Protein AF-A0A9P1F1R9-F1 (afdb_monomer)

Nearest PDB structures (foldseek):
  6cvq-assembly2_B  TM=7.263E-01  e=3.072E-06  Homo sapiens
  4ndi-assembly2_B  TM=7.677E-01  e=7.253E-06  Homo sapiens
  6cvo-assembly1_B  TM=8.044E-01  e=1.821E-05  Homo sapiens
  6cvp-assembly1_A  TM=7.872E-01  e=1.610E-05  Homo sapiens
  6ypr-assembly1_AAA-2  TM=7.773E-01  e=2.051E-03  Homo sapiens

Secondary structure (DSSP, 8-state):
-PPPPGGGS-S-B-SSEEEEE-PPP----PPP-SS---------SS-SEEEEEEESS---SGGG--GGGHHHHHHHHHHHHHHHHHHHHHHTPPPPPGGG-EEEEE--SS-S-SS-EEEEEE-GGGS-HHIIIIISSBTTTEEEHHHHHHHHHHHTTPPPTTTT-GGGG---PPPPGGG--

Mean predicted aligned error: 11.98 Å

pLDDT: mean 76.42, std 20.72, range [27.22, 96.5]

Radius of gyration: 19.17 Å; Cα contacts (8 Å, |Δi|>4): 218; chains: 1; bounding box: 50×44×50 Å

Solvent-accessible surface area (backbone atoms only — not comparable to full-atom values): 11148 Å² total; per-residue (Å²): 137,76,85,78,70,80,82,72,67,62,86,44,80,56,98,55,38,41,32,39,63,70,77,78,82,81,86,68,86,79,79,90,69,94,68,95,67,79,80,69,82,69,85,33,69,56,29,87,37,40,35,35,35,29,52,64,64,91,38,51,43,74,87,76,64,49,58,87,43,44,68,55,55,54,48,45,51,51,53,45,52,53,52,50,50,53,51,30,54,76,71,73,45,75,79,89,54,70,92,35,48,46,52,26,35,73,48,65,99,72,71,91,58,76,49,38,50,35,40,37,34,35,47,50,85,53,25,31,72,62,37,46,68,55,55,67,27,77,56,80,41,11,37,34,53,64,64,49,49,52,51,30,33,52,75,67,69,48,78,63,92,57,69,90,44,85,69,71,78,64,70,80,70,72,79,56,83,85,75,75,127

Structure (mmCIF, N/CA/C/O backbone):
data_AF-A0A9P1F1R9-F1
#
_entry.id   AF-A0A9P1F1R9-F1
#
loop_
_atom_site.group_PDB
_atom_site.id
_atom_site.type_symbol
_atom_site.label_atom_id
_atom_site.label_alt_id
_atom_site.label_comp_id
_atom_site.label_asym_id
_atom_site.label_entity_id
_atom_site.label_seq_id
_atom_site.pdbx_PDB_ins_code
_atom_site.Cartn_x
_atom_site.Cartn_y
_atom_site.Cartn_z
_atom_site.occupancy
_atom_site.B_iso_or_equiv
_atom_site.auth_seq_id
_atom_site.auth_comp_id
_atom_site.auth_asym_id
_atom_site.auth_atom_id
_atom_site.pdbx_PDB_model_num
ATOM 1 N N . MET A 1 1 ? 1.396 19.633 29.734 1.00 34.62 1 MET A N 1
ATOM 2 C CA . MET A 1 1 ? 2.214 18.979 28.695 1.00 34.62 1 MET A CA 1
ATOM 3 C C . MET A 1 1 ? 2.516 17.595 29.233 1.00 34.62 1 MET A C 1
ATOM 5 O O . MET A 1 1 ? 3.496 17.410 29.936 1.00 34.62 1 MET A O 1
ATOM 9 N N . GLU A 1 2 ? 1.557 16.691 29.058 1.00 27.22 2 GLU A N 1
ATOM 10 C CA . GLU A 1 2 ? 1.695 15.283 29.441 1.00 27.22 2 GLU A CA 1
ATOM 11 C C . GLU A 1 2 ? 2.485 14.578 28.328 1.00 27.22 2 GLU A C 1
ATOM 13 O O . GLU A 1 2 ? 2.244 14.882 27.152 1.00 27.22 2 GLU A O 1
ATOM 18 N N . PRO A 1 3 ? 3.435 13.687 28.646 1.00 30.84 3 PRO A N 1
ATOM 19 C CA . PRO A 1 3 ? 4.100 12.887 27.632 1.00 30.84 3 PRO A CA 1
ATOM 20 C C . PRO A 1 3 ? 3.073 11.962 26.968 1.00 30.84 3 PRO A C 1
ATOM 22 O O . PRO A 1 3 ? 2.337 11.228 27.623 1.00 30.84 3 PRO A O 1
ATOM 25 N N . ILE A 1 4 ? 3.005 12.044 25.644 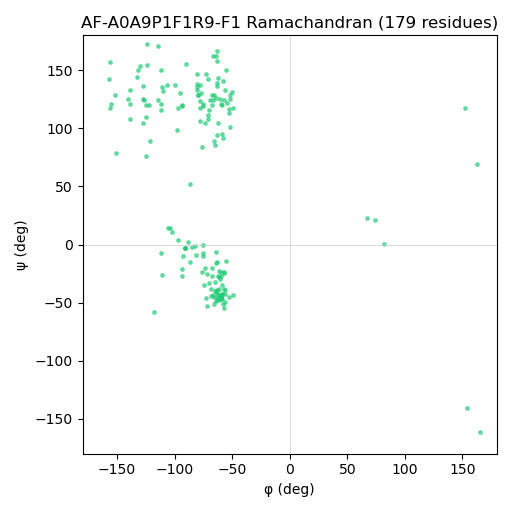1.00 34.59 4 ILE A N 1
ATOM 26 C CA . ILE A 1 4 ? 2.174 11.199 24.784 1.00 34.59 4 ILE A CA 1
ATOM 27 C C . ILE A 1 4 ? 2.716 9.768 24.880 1.00 34.59 4 ILE A C 1
ATOM 29 O O . ILE A 1 4 ? 3.906 9.561 24.650 1.00 34.59 4 ILE A O 1
ATOM 33 N N . GLY A 1 5 ? 1.862 8.810 25.248 1.00 29.73 5 GLY A N 1
ATOM 34 C CA . GLY A 1 5 ? 2.241 7.405 25.412 1.00 29.73 5 GLY A CA 1
ATOM 35 C C . GLY A 1 5 ? 2.838 6.805 24.136 1.00 29.73 5 GLY A C 1
ATOM 36 O O . GLY A 1 5 ? 2.370 7.077 23.030 1.00 29.73 5 GLY A O 1
ATOM 37 N N . GLU A 1 6 ? 3.869 5.980 24.305 1.00 40.22 6 GLU A N 1
ATOM 38 C CA . GLU A 1 6 ? 4.660 5.338 23.242 1.00 40.22 6 GLU A CA 1
ATOM 39 C C . GLU A 1 6 ? 3.850 4.347 22.372 1.00 40.22 6 GLU A C 1
ATOM 41 O O . GLU A 1 6 ? 4.327 3.896 21.331 1.00 40.22 6 GLU A O 1
ATOM 46 N N . ASP A 1 7 ? 2.596 4.068 22.736 1.00 47.94 7 ASP A N 1
ATOM 47 C CA . ASP A 1 7 ? 1.742 3.043 22.123 1.00 47.94 7 ASP A CA 1
ATOM 48 C C . ASP A 1 7 ? 1.162 3.417 20.742 1.00 47.94 7 ASP A C 1
ATOM 50 O O . ASP A 1 7 ? 0.583 2.571 20.060 1.00 47.94 7 ASP A O 1
ATOM 54 N N . ASP A 1 8 ? 1.296 4.672 20.303 1.00 44.56 8 ASP A N 1
ATOM 55 C CA . ASP A 1 8 ? 0.671 5.164 19.064 1.00 44.56 8 ASP A CA 1
ATOM 56 C C . ASP A 1 8 ? 1.572 5.064 17.814 1.00 44.56 8 ASP A C 1
ATOM 58 O O . ASP A 1 8 ? 1.089 5.297 16.702 1.00 44.56 8 ASP A O 1
ATOM 62 N N . PHE A 1 9 ? 2.868 4.750 17.959 1.00 46.16 9 PHE A N 1
ATOM 63 C CA . PHE A 1 9 ? 3.846 4.968 16.878 1.00 46.16 9 PHE A CA 1
ATOM 64 C C . PHE A 1 9 ? 4.435 3.715 16.216 1.00 46.16 9 PHE A C 1
ATOM 66 O O . PHE A 1 9 ? 5.124 3.845 15.205 1.00 46.16 9 PHE A O 1
ATOM 73 N N . ASN A 1 10 ? 4.171 2.510 16.729 1.00 51.78 10 ASN A N 1
ATOM 74 C CA . ASN A 1 10 ? 4.797 1.301 16.188 1.00 51.78 10 ASN A CA 1
ATOM 75 C C . ASN A 1 10 ? 3.909 0.062 16.380 1.00 51.78 10 ASN A C 1
ATOM 77 O O . ASN A 1 10 ? 4.098 -0.724 17.302 1.00 51.78 10 ASN A O 1
ATOM 81 N N . ALA A 1 11 ? 2.892 -0.099 15.528 1.00 52.69 11 ALA A N 1
ATOM 82 C CA . ALA A 1 11 ? 1.970 -1.234 15.630 1.00 52.69 11 ALA A CA 1
ATOM 83 C C . ALA A 1 11 ? 2.585 -2.551 15.115 1.00 52.69 11 ALA A C 1
ATOM 85 O O . ALA A 1 11 ? 2.160 -3.632 15.509 1.00 52.69 11 ALA A O 1
ATOM 86 N N . TYR A 1 12 ? 3.594 -2.461 14.244 1.00 56.72 12 TYR A N 1
ATOM 87 C CA . TYR A 1 12 ? 4.376 -3.604 13.787 1.00 56.72 12 TYR A CA 1
ATOM 88 C C . TYR A 1 12 ? 5.759 -3.133 13.333 1.00 56.72 12 TYR A C 1
ATOM 90 O O . TYR A 1 12 ? 5.873 -2.312 12.417 1.00 56.72 12 TYR A O 1
ATOM 98 N N . ASP A 1 13 ? 6.794 -3.674 13.973 1.00 64.81 13 ASP A N 1
ATOM 99 C CA . ASP A 1 13 ? 8.194 -3.370 13.695 1.00 64.81 13 ASP A CA 1
ATOM 100 C C . ASP A 1 13 ? 8.956 -4.673 13.453 1.00 64.81 13 ASP A C 1
ATOM 102 O O . ASP A 1 13 ? 9.226 -5.441 14.377 1.00 64.81 13 ASP A O 1
ATOM 106 N N . SER A 1 14 ? 9.270 -4.956 12.192 1.00 72.69 14 SER A N 1
ATOM 107 C CA . SER A 1 14 ? 10.098 -6.105 11.817 1.00 72.69 14 SER A CA 1
ATOM 108 C C . SER A 1 14 ? 11.412 -5.628 11.214 1.00 72.69 14 SER A C 1
ATOM 110 O O . SER A 1 14 ? 11.588 -4.451 10.906 1.00 72.69 14 SER A O 1
ATOM 112 N N . PHE A 1 15 ? 12.363 -6.534 10.979 1.00 70.94 15 PHE A N 1
ATOM 113 C CA . PHE A 1 15 ? 13.616 -6.170 10.306 1.00 70.94 15 PHE A CA 1
ATOM 114 C C . PHE A 1 15 ? 13.389 -5.541 8.916 1.00 70.94 15 PHE A C 1
ATOM 116 O O . PHE A 1 15 ? 14.231 -4.782 8.441 1.00 70.94 15 PHE A O 1
ATOM 123 N N . ARG A 1 16 ? 12.247 -5.821 8.272 1.00 76.88 16 ARG A N 1
ATOM 124 C CA . ARG A 1 16 ? 11.974 -5.422 6.886 1.00 76.88 16 ARG A CA 1
ATOM 125 C C . ARG A 1 16 ? 10.907 -4.347 6.734 1.00 76.88 16 ARG A C 1
ATOM 127 O O . ARG A 1 16 ? 10.971 -3.615 5.752 1.00 76.88 16 ARG A O 1
ATOM 134 N N . LEU A 1 17 ? 9.967 -4.229 7.669 1.00 84.00 17 LEU A N 1
ATOM 135 C CA . LEU A 1 17 ? 8.806 -3.343 7.553 1.00 84.00 17 LEU A CA 1
ATOM 136 C C . LEU A 1 17 ? 8.596 -2.497 8.807 1.00 84.00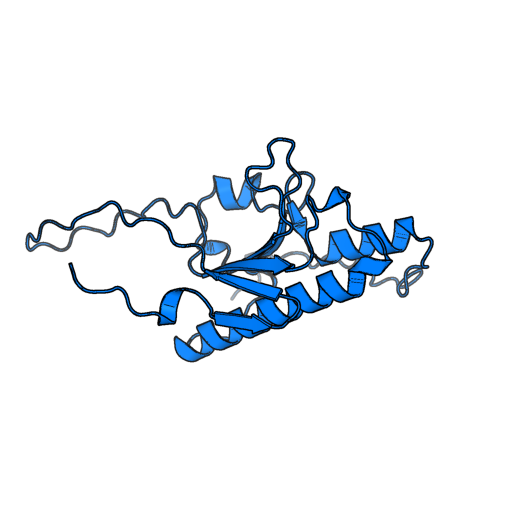 17 LEU A C 1
ATOM 138 O O . LEU A 1 17 ? 8.889 -2.937 9.918 1.00 84.00 17 LEU A O 1
ATOM 142 N N . GLN A 1 18 ? 8.027 -1.313 8.606 1.00 82.56 18 GLN A N 1
ATOM 143 C CA . GLN A 1 18 ? 7.497 -0.450 9.658 1.00 82.56 18 GLN A CA 1
ATOM 144 C C . GLN A 1 18 ? 6.058 -0.078 9.307 1.00 82.56 18 GLN A C 1
ATOM 146 O O . GLN A 1 18 ? 5.783 0.261 8.157 1.00 82.56 18 GLN A O 1
ATOM 151 N N . VAL A 1 19 ? 5.141 -0.106 10.275 1.00 81.12 19 VAL A N 1
ATOM 152 C CA . VAL A 1 19 ? 3.756 0.330 10.049 1.00 81.12 19 VAL A CA 1
ATOM 153 C C . VAL A 1 19 ? 3.434 1.570 10.866 1.00 81.12 19 VAL A C 1
ATOM 155 O O . VAL A 1 19 ? 3.552 1.571 12.089 1.00 81.12 19 VAL A O 1
ATOM 158 N N . LEU A 1 20 ? 2.987 2.618 10.176 1.00 82.88 20 LEU A N 1
ATOM 159 C CA . LEU A 1 20 ? 2.564 3.878 10.773 1.00 82.88 20 LEU A CA 1
ATOM 160 C C . LEU A 1 20 ? 1.055 4.043 10.619 1.00 82.88 20 LEU A C 1
ATOM 162 O O . LEU A 1 20 ? 0.490 3.831 9.544 1.00 82.88 20 LEU A O 1
ATOM 166 N N . ARG A 1 21 ? 0.391 4.478 11.689 1.00 78.75 21 ARG A N 1
ATOM 167 C CA . ARG A 1 21 ? -0.979 4.981 11.593 1.00 78.75 21 ARG A CA 1
ATOM 168 C C . ARG A 1 21 ? -0.932 6.418 11.089 1.00 78.75 21 ARG A C 1
ATOM 170 O O . ARG A 1 21 ? -0.234 7.246 11.670 1.00 78.75 21 ARG A O 1
ATOM 177 N N . TYR A 1 22 ? -1.696 6.734 10.046 1.00 66.94 22 TYR A N 1
ATOM 178 C CA . TYR A 1 22 ? -1.817 8.117 9.599 1.00 66.94 22 TYR A CA 1
ATOM 179 C C . TYR A 1 22 ? -2.635 8.906 10.636 1.00 66.94 22 TYR A C 1
ATOM 181 O O . TYR A 1 22 ? -3.820 8.639 10.846 1.00 66.94 22 TYR A O 1
ATOM 189 N N . ARG A 1 23 ? -1.987 9.831 11.355 1.00 58.03 23 ARG A N 1
ATOM 190 C CA . ARG A 1 23 ? -2.634 10.711 12.338 1.00 58.03 23 ARG A CA 1
ATOM 191 C C . ARG A 1 23 ? -3.016 12.012 11.643 1.00 58.03 23 ARG A C 1
ATOM 193 O O . ARG A 1 23 ? -2.135 12.719 11.168 1.00 58.03 23 ARG A O 1
ATOM 200 N N . GLN A 1 24 ? -4.303 12.352 11.627 1.00 45.53 24 GLN A N 1
ATOM 201 C CA . GLN A 1 24 ? -4.696 13.738 11.386 1.00 45.53 24 GLN A CA 1
ATOM 202 C C . GLN A 1 24 ? -4.543 14.537 12.681 1.00 45.53 24 GLN A C 1
ATOM 204 O O . GLN A 1 24 ? -4.997 14.104 13.745 1.00 45.53 24 GLN A O 1
ATOM 209 N N . GLU A 1 25 ? -3.922 15.707 12.577 1.00 38.53 25 GLU A N 1
ATOM 210 C CA . GLU A 1 25 ? -4.005 16.738 13.604 1.00 38.53 25 GLU A CA 1
ATOM 211 C C . GLU A 1 25 ? -5.479 17.111 13.796 1.00 38.53 25 GLU A C 1
ATOM 213 O O . GLU A 1 25 ? -6.184 17.501 12.866 1.00 38.53 25 GLU A O 1
ATOM 218 N N . GLN A 1 26 ? -5.969 16.919 15.017 1.00 36.16 26 GLN A N 1
ATOM 219 C CA . GLN A 1 26 ? -7.303 17.339 15.422 1.00 36.16 26 GLN A CA 1
ATOM 220 C C . GLN A 1 26 ? -7.277 18.855 15.641 1.00 36.16 26 GLN A C 1
ATOM 222 O O . GLN A 1 26 ? -7.123 19.310 16.772 1.00 36.16 26 GLN A O 1
ATOM 227 N N . GLU A 1 27 ? -7.426 19.660 14.592 1.00 37.19 27 GLU A N 1
ATOM 228 C CA . GLU A 1 27 ? -7.801 21.059 14.800 1.00 37.19 27 GLU A CA 1
ATOM 229 C C . GLU A 1 27 ? -9.300 21.137 15.098 1.00 37.19 27 GLU A C 1
ATOM 231 O O . GLU A 1 27 ? -10.165 20.935 14.245 1.00 37.19 27 GLU A O 1
ATOM 236 N N . GLY A 1 28 ? -9.601 21.389 16.369 1.00 34.78 28 GLY A N 1
ATOM 237 C CA . GLY A 1 28 ? -10.953 21.615 16.856 1.00 34.78 28 GLY A CA 1
ATOM 238 C C . GLY A 1 28 ? -11.027 21.464 18.364 1.00 34.78 28 GLY A C 1
ATOM 239 O O . GLY A 1 28 ? -11.625 20.506 18.852 1.00 34.78 28 GLY A O 1
ATOM 240 N N . ALA A 1 29 ? -10.415 22.398 19.098 1.00 34.59 29 ALA A N 1
ATOM 241 C CA . ALA A 1 29 ? -10.709 22.591 20.512 1.00 34.59 29 ALA A CA 1
ATOM 242 C C . ALA A 1 29 ? -12.230 22.758 20.668 1.00 34.59 29 ALA A C 1
ATOM 244 O O . ALA A 1 29 ? -12.819 23.709 20.153 1.00 34.59 29 ALA A O 1
ATOM 245 N N . ALA A 1 30 ? -12.869 21.789 21.319 1.00 40.25 30 ALA A N 1
ATOM 246 C CA . ALA A 1 30 ? -14.275 21.869 21.662 1.00 40.25 30 ALA A CA 1
ATOM 247 C C . ALA A 1 30 ? -14.438 22.935 22.751 1.00 40.25 30 ALA A C 1
ATOM 249 O O . ALA A 1 30 ? -13.909 22.788 23.849 1.00 40.25 30 ALA A O 1
ATOM 250 N N . PHE A 1 31 ? -15.158 24.012 22.442 1.00 38.72 31 PHE A N 1
ATOM 251 C CA . PHE A 1 31 ? -15.804 24.806 23.479 1.00 38.72 31 PHE A CA 1
ATOM 252 C C . PHE A 1 31 ? -17.034 24.025 23.946 1.00 38.72 31 PHE A C 1
ATOM 254 O O . PHE A 1 31 ? -17.904 23.692 23.140 1.00 38.72 31 PHE A O 1
ATOM 261 N N . GLU A 1 32 ? -17.070 23.695 25.235 1.00 37.81 32 GLU A N 1
ATOM 262 C CA . GLU A 1 32 ? -18.216 23.066 25.885 1.00 37.81 32 GLU A CA 1
ATOM 263 C C . GLU A 1 32 ? -19.378 24.065 25.968 1.00 37.81 32 GLU A C 1
ATOM 265 O O . GLU A 1 32 ? -19.244 25.167 26.500 1.00 37.81 32 GLU A O 1
ATOM 270 N N . GLY A 1 33 ? -20.527 23.670 25.427 1.00 36.84 33 GLY A N 1
ATOM 271 C CA . GLY A 1 33 ? -21.797 24.367 25.567 1.00 36.84 33 GLY A CA 1
ATOM 272 C C . GLY A 1 33 ? -22.921 23.364 25.351 1.00 36.84 33 GLY A C 1
ATOM 273 O O . GLY A 1 33 ? -22.997 22.741 24.294 1.00 36.84 33 GLY A O 1
ATOM 274 N N . GLU A 1 34 ? -23.735 23.159 26.384 1.00 45.62 34 GLU A N 1
ATOM 275 C CA . GLU A 1 34 ? -24.812 22.173 26.415 1.00 45.62 34 GLU A CA 1
ATOM 276 C C . GLU A 1 34 ? -25.859 22.440 25.326 1.00 45.62 34 GLU A C 1
ATOM 278 O O . GLU A 1 34 ? -26.437 23.522 25.223 1.00 45.62 34 GLU A O 1
ATOM 283 N N . GLY A 1 35 ? -26.099 21.420 24.511 1.00 41.00 35 GLY A N 1
ATOM 284 C CA . GLY A 1 35 ? -27.070 21.416 23.428 1.00 41.00 35 GLY A CA 1
ATOM 285 C C . GLY A 1 35 ? -26.602 20.435 22.366 1.00 41.00 35 GLY A C 1
ATOM 286 O O . GLY A 1 35 ? -25.516 20.594 21.818 1.00 41.00 35 GLY A O 1
ATOM 287 N N . GLU A 1 36 ? -27.377 19.385 22.099 1.00 45.81 36 GLU A N 1
ATOM 288 C CA . GLU A 1 36 ? -27.086 18.432 21.025 1.00 45.81 36 GLU A CA 1
ATOM 289 C C . GLU A 1 36 ? -27.024 19.162 19.676 1.00 45.81 36 GLU A C 1
ATOM 291 O O . GLU A 1 36 ? -28.029 19.395 19.007 1.00 45.81 36 GLU A O 1
ATOM 296 N N . VAL A 1 37 ? -25.814 19.538 19.266 1.00 40.03 37 VAL A N 1
ATOM 297 C CA . VAL A 1 37 ? -25.548 20.036 17.921 1.00 40.03 37 VAL A CA 1
ATOM 298 C C . VAL A 1 37 ? -25.459 18.816 17.000 1.00 40.03 37 VAL A C 1
ATOM 300 O O . VAL A 1 37 ? -24.686 17.894 17.290 1.00 40.03 37 VAL A O 1
ATOM 303 N N . PRO A 1 38 ? -26.194 18.779 15.872 1.00 38.97 38 PRO A N 1
ATOM 304 C CA . PRO A 1 38 ? -26.041 17.726 14.878 1.00 38.97 38 PRO A CA 1
ATOM 305 C C . PRO A 1 38 ? -24.563 17.626 14.514 1.00 38.97 38 PRO A C 1
ATOM 307 O O . PRO A 1 38 ? -23.961 18.638 14.142 1.00 38.97 38 PRO A O 1
ATOM 310 N N . ARG A 1 39 ? -23.965 16.431 14.641 1.00 41.94 39 ARG A N 1
ATOM 311 C CA . ARG A 1 39 ? -22.586 16.171 14.208 1.00 41.94 39 ARG A CA 1
ATOM 312 C C . ARG A 1 39 ? -22.504 16.492 12.718 1.00 41.94 39 ARG A C 1
ATOM 314 O O . ARG A 1 39 ? -22.799 15.647 11.876 1.00 41.94 39 ARG A O 1
ATOM 321 N N . HIS A 1 40 ? -22.151 17.732 12.391 1.00 43.06 40 HIS A N 1
ATOM 322 C CA . HIS A 1 40 ? -21.873 18.149 11.030 1.00 43.06 40 HIS A CA 1
ATOM 323 C C . HIS A 1 40 ? -20.805 17.186 10.531 1.00 43.06 40 HIS A C 1
ATOM 325 O O . HIS A 1 40 ? -19.778 17.022 11.195 1.00 43.06 40 HIS A O 1
ATOM 331 N N . LYS A 1 41 ? -21.100 16.466 9.440 1.00 41.16 41 LYS A N 1
ATOM 332 C CA . LYS A 1 41 ? -20.186 15.495 8.837 1.00 41.16 41 LYS A CA 1
ATOM 333 C C . LYS A 1 41 ? -18.853 16.202 8.622 1.00 41.16 41 LYS A C 1
ATOM 335 O O . LYS A 1 41 ? -18.724 17.009 7.702 1.00 41.16 41 LYS A O 1
ATOM 340 N N . ARG A 1 42 ? -17.891 15.944 9.512 1.00 42.47 42 ARG A N 1
ATOM 341 C CA . ARG A 1 42 ? -16.523 16.424 9.350 1.00 42.47 42 ARG A CA 1
ATOM 342 C C . ARG A 1 42 ? -16.065 15.888 8.002 1.00 42.47 42 ARG A C 1
ATOM 344 O O . ARG A 1 42 ? -16.328 14.727 7.688 1.00 42.47 42 ARG A O 1
ATOM 351 N N . HIS A 1 43 ? -15.456 16.742 7.189 1.00 42.69 43 HIS A N 1
ATOM 352 C CA . HIS A 1 43 ? -14.817 16.316 5.952 1.00 42.69 43 HIS A CA 1
ATOM 353 C C . HIS A 1 43 ? -13.639 15.412 6.342 1.00 42.69 43 HIS A C 1
ATOM 355 O O . HIS A 1 43 ? -12.526 15.884 6.543 1.00 42.69 43 HIS A O 1
ATOM 361 N N . GLN A 1 44 ? -13.902 14.120 6.544 1.00 51.59 44 GLN A N 1
ATOM 362 C CA . GLN A 1 44 ? -12.859 13.128 6.756 1.00 51.59 44 GLN A CA 1
ATOM 363 C C . GLN A 1 44 ? -12.203 12.914 5.394 1.00 51.59 44 GLN A C 1
ATOM 365 O O . GLN A 1 44 ? -12.800 12.370 4.461 1.00 51.59 44 GLN A O 1
ATOM 370 N N . THR A 1 45 ? -11.008 13.478 5.231 1.00 53.31 45 THR A N 1
ATOM 371 C CA . THR A 1 45 ? -10.232 13.331 3.994 1.00 53.31 45 THR A CA 1
ATOM 372 C C . THR A 1 45 ? -9.774 11.886 3.811 1.00 53.31 45 THR A C 1
ATOM 374 O O . THR A 1 45 ? -9.634 11.428 2.679 1.00 53.31 45 THR A O 1
ATOM 377 N N . GLU A 1 46 ? -9.618 11.172 4.926 1.00 67.94 46 GLU A N 1
ATOM 378 C CA . GLU A 1 46 ? -9.156 9.792 5.026 1.00 67.94 46 GLU A CA 1
ATOM 379 C C . GLU A 1 46 ? -10.190 8.934 5.767 1.00 67.94 46 GLU A C 1
ATOM 381 O O . GLU A 1 46 ? -10.996 9.448 6.545 1.00 67.94 46 GLU A O 1
ATOM 386 N N . SER A 1 47 ? -10.179 7.630 5.498 1.00 82.62 47 SER A N 1
ATOM 387 C CA . SER A 1 47 ? -11.059 6.653 6.1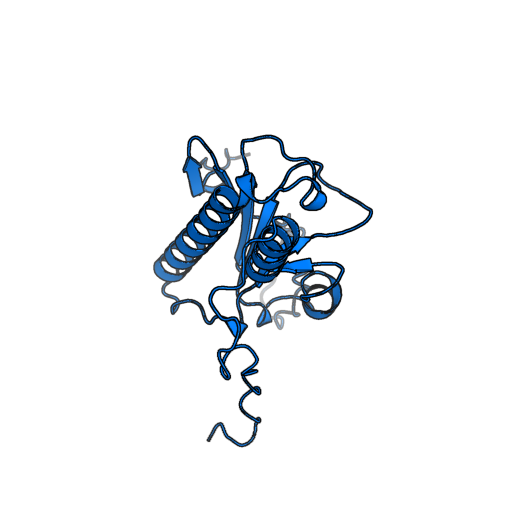51 1.00 82.62 47 SER A CA 1
ATOM 388 C C . SER A 1 47 ? -10.737 6.492 7.643 1.00 82.62 47 SER A C 1
ATOM 390 O O . SER A 1 47 ? -9.631 6.806 8.087 1.00 82.62 47 SER A O 1
ATOM 392 N N . LYS A 1 48 ? -11.676 5.928 8.414 1.00 86.62 48 LYS A N 1
ATOM 393 C CA . LYS A 1 48 ? -11.515 5.600 9.838 1.00 86.62 48 LYS A CA 1
ATOM 394 C C . LYS A 1 48 ? -10.228 4.822 10.138 1.00 86.62 48 LYS A C 1
ATOM 396 O O . LYS A 1 48 ? -9.536 5.133 11.113 1.00 86.62 48 LYS A O 1
ATOM 401 N N . HIS A 1 49 ? -9.902 3.827 9.315 1.00 90.75 49 HIS A N 1
ATOM 402 C CA . HIS A 1 49 ? -8.635 3.110 9.383 1.00 90.75 49 HIS A CA 1
ATOM 403 C C . HIS A 1 49 ? -7.807 3.445 8.149 1.00 90.75 49 HIS A C 1
ATOM 405 O O . HIS A 1 49 ? -8.180 3.112 7.026 1.00 90.75 49 HIS A O 1
ATOM 411 N N . HIS A 1 50 ? -6.669 4.097 8.374 1.00 91.50 50 HIS A N 1
ATOM 412 C CA . HIS A 1 50 ? -5.683 4.396 7.346 1.00 91.50 50 HIS A CA 1
ATOM 413 C C . HIS A 1 50 ? -4.282 4.158 7.905 1.00 91.50 50 HIS A C 1
ATOM 415 O O . HIS A 1 50 ? -3.783 4.902 8.755 1.00 91.50 50 HIS A O 1
ATOM 421 N N . PHE A 1 51 ? -3.661 3.084 7.433 1.00 91.06 51 PHE A N 1
ATOM 422 C CA . PHE A 1 51 ? -2.297 2.709 7.779 1.00 91.06 51 PHE A CA 1
ATOM 423 C C . PHE A 1 51 ? -1.380 2.855 6.574 1.00 91.06 51 PHE A C 1
ATOM 425 O O . PHE A 1 51 ? -1.800 2.678 5.427 1.00 91.06 51 PHE A O 1
ATOM 432 N N . LEU A 1 52 ? -0.118 3.151 6.860 1.00 92.00 52 LEU A N 1
ATOM 433 C CA . LEU A 1 52 ? 0.976 3.109 5.908 1.00 92.00 52 LEU A CA 1
ATOM 434 C C . LEU A 1 52 ? 1.907 1.972 6.313 1.00 92.00 52 LEU A C 1
ATOM 436 O O . LEU A 1 52 ? 2.445 1.989 7.418 1.00 92.00 52 LEU A O 1
ATOM 440 N N . VAL A 1 53 ? 2.108 1.000 5.428 1.00 93.25 53 VAL A N 1
ATOM 441 C CA . VAL A 1 53 ? 3.142 -0.031 5.582 1.00 93.25 53 VAL A CA 1
ATOM 442 C C . VAL A 1 53 ? 4.353 0.417 4.776 1.00 93.25 53 VAL A C 1
ATOM 444 O O . VAL A 1 53 ? 4.252 0.591 3.566 1.00 93.25 53 VAL A O 1
ATOM 447 N N . LEU A 1 54 ? 5.482 0.649 5.433 1.00 91.31 54 LEU A N 1
ATOM 448 C CA . LEU A 1 54 ? 6.708 1.181 4.847 1.00 91.31 54 LEU A CA 1
ATOM 449 C C . LEU A 1 54 ? 7.753 0.071 4.730 1.00 91.31 54 LEU A C 1
ATOM 451 O O . LEU A 1 54 ? 7.954 -0.698 5.673 1.00 91.31 54 LEU A O 1
ATOM 455 N N . SER A 1 55 ? 8.461 0.015 3.602 1.00 90.44 55 SER A N 1
ATOM 456 C CA . SER A 1 55 ? 9.628 -0.860 3.461 1.00 90.44 55 SER A CA 1
ATOM 457 C C . SER A 1 55 ? 10.830 -0.252 4.174 1.00 90.44 55 SER A C 1
ATOM 459 O O . SER A 1 55 ? 11.158 0.889 3.916 1.00 90.44 55 SER A O 1
ATOM 461 N N . LYS A 1 56 ? 11.563 -0.978 5.015 1.00 87.38 56 LYS A N 1
ATOM 462 C CA . LYS A 1 56 ? 12.815 -0.447 5.595 1.00 87.38 56 LYS A CA 1
ATOM 463 C C . LYS A 1 56 ? 13.956 -0.364 4.583 1.00 87.38 56 LYS A C 1
ATOM 465 O O . LYS A 1 56 ? 14.872 0.438 4.742 1.00 87.38 56 LYS A O 1
ATOM 470 N N . GLN A 1 57 ? 13.907 -1.194 3.541 1.00 86.06 57 GLN A N 1
ATOM 471 C CA . GLN A 1 57 ? 14.760 -1.015 2.373 1.00 86.06 57 GLN A CA 1
ATOM 472 C C . GLN A 1 57 ? 14.334 0.262 1.650 1.00 86.06 57 GLN A C 1
ATOM 474 O O . GLN A 1 57 ? 13.155 0.438 1.337 1.00 86.06 57 GLN A O 1
ATOM 479 N N . HIS A 1 58 ? 15.299 1.137 1.362 1.00 87.44 58 HIS A N 1
ATOM 480 C CA . HIS A 1 58 ? 15.007 2.366 0.640 1.00 87.44 58 HIS A CA 1
ATOM 481 C C . HIS A 1 58 ? 14.669 2.053 -0.819 1.00 87.44 58 HIS A C 1
ATOM 483 O O . HIS A 1 58 ? 15.537 1.708 -1.616 1.00 87.44 58 HIS A O 1
ATOM 489 N N . ILE A 1 59 ? 13.390 2.195 -1.151 1.00 89.94 59 ILE A N 1
ATOM 490 C CA . ILE A 1 59 ? 12.858 2.184 -2.513 1.00 89.94 59 ILE A CA 1
ATOM 491 C C . ILE A 1 59 ? 12.140 3.520 -2.677 1.00 89.94 59 ILE A C 1
ATOM 493 O O . ILE A 1 59 ? 11.257 3.839 -1.883 1.00 89.94 59 ILE A O 1
ATOM 497 N N . ALA A 1 60 ? 12.548 4.351 -3.638 1.00 87.25 60 ALA A N 1
ATOM 498 C CA . ALA A 1 60 ? 12.098 5.744 -3.666 1.00 87.25 60 ALA A CA 1
ATOM 499 C C . ALA A 1 60 ? 10.641 5.888 -4.120 1.00 87.25 60 ALA A C 1
ATOM 501 O O . ALA A 1 60 ? 9.929 6.780 -3.654 1.00 87.25 60 ALA A O 1
ATOM 502 N N . LYS A 1 61 ? 10.201 5.031 -5.042 1.00 88.31 61 LYS A N 1
ATOM 503 C CA . LYS A 1 61 ? 8.860 5.071 -5.631 1.00 88.31 61 LYS A CA 1
ATOM 504 C C . LYS A 1 61 ? 8.461 3.694 -6.165 1.00 88.31 61 LYS A C 1
ATOM 506 O O . LYS A 1 61 ? 9.331 2.904 -6.524 1.00 88.31 61 LYS A O 1
ATOM 511 N N . PRO A 1 62 ? 7.154 3.423 -6.308 1.00 90.06 62 PRO A N 1
ATOM 512 C CA . PRO A 1 62 ? 6.673 2.158 -6.859 1.00 90.06 62 PRO A CA 1
ATOM 513 C C . PRO A 1 62 ? 7.190 1.823 -8.266 1.00 90.06 62 PRO A C 1
ATOM 515 O O . PRO A 1 62 ? 7.239 0.659 -8.637 1.00 90.06 62 PRO A O 1
ATOM 518 N N . THR A 1 63 ? 7.583 2.821 -9.064 1.00 90.50 63 THR A N 1
ATOM 519 C CA . THR A 1 63 ? 8.150 2.588 -10.403 1.00 90.50 63 THR A CA 1
ATOM 520 C C . THR A 1 63 ? 9.593 2.082 -10.395 1.00 90.50 63 THR A C 1
ATOM 522 O O . THR A 1 63 ? 10.082 1.709 -11.455 1.00 90.50 63 THR A O 1
ATOM 525 N N . ASP A 1 64 ? 10.254 2.041 -9.234 1.00 92.50 64 ASP A N 1
ATOM 526 C CA . ASP A 1 64 ? 11.589 1.448 -9.078 1.00 92.50 64 ASP A CA 1
ATOM 527 C C . ASP A 1 64 ? 11.527 -0.047 -8.700 1.00 92.50 64 ASP A C 1
ATOM 529 O O . ASP A 1 64 ? 12.565 -0.693 -8.580 1.00 92.50 64 ASP A O 1
ATOM 533 N N . LEU A 1 65 ? 10.324 -0.600 -8.493 1.00 94.62 65 LEU A N 1
ATOM 534 C CA . LEU A 1 65 ? 10.123 -2.009 -8.154 1.00 94.62 65 LEU A CA 1
ATOM 535 C C . LEU A 1 65 ? 10.381 -2.924 -9.353 1.00 94.62 65 LEU A C 1
ATOM 537 O O . LEU A 1 65 ? 10.063 -2.599 -10.498 1.00 94.62 65 LEU A O 1
ATOM 541 N N . THR A 1 66 ? 10.886 -4.116 -9.060 1.00 95.12 66 THR A N 1
ATOM 542 C CA . THR A 1 66 ? 11.125 -5.194 -10.022 1.00 95.12 66 THR A CA 1
ATOM 543 C C . THR A 1 66 ? 10.407 -6.473 -9.591 1.00 95.12 66 THR A C 1
ATOM 545 O O . THR A 1 66 ? 9.888 -6.573 -8.480 1.00 95.12 66 THR A O 1
ATOM 548 N N . ALA A 1 67 ? 10.406 -7.504 -10.440 1.00 94.75 67 ALA A N 1
ATOM 549 C CA . ALA A 1 67 ? 9.852 -8.804 -10.057 1.00 94.75 67 ALA A CA 1
ATOM 550 C C . ALA A 1 67 ? 10.557 -9.442 -8.841 1.00 94.75 67 ALA A C 1
ATOM 552 O O . ALA A 1 67 ? 9.939 -10.230 -8.128 1.00 94.75 67 ALA A O 1
ATOM 553 N N . ALA A 1 68 ? 11.813 -9.074 -8.553 1.00 94.31 68 ALA A N 1
ATOM 554 C CA . ALA A 1 68 ? 12.514 -9.529 -7.351 1.00 94.31 68 ALA A CA 1
ATOM 555 C C . ALA A 1 68 ? 11.904 -8.964 -6.053 1.00 94.31 68 ALA A C 1
ATOM 557 O O . ALA A 1 68 ? 12.088 -9.548 -4.986 1.00 94.31 68 ALA A O 1
ATOM 558 N N . ASP A 1 69 ? 11.150 -7.865 -6.144 1.00 95.50 69 ASP A N 1
ATOM 559 C CA . ASP A 1 69 ? 10.518 -7.195 -5.008 1.00 95.50 69 ASP A CA 1
ATOM 560 C C . ASP A 1 69 ? 9.093 -7.704 -4.728 1.00 95.50 69 ASP A C 1
ATOM 562 O O . ASP A 1 69 ? 8.482 -7.307 -3.738 1.00 95.50 69 ASP A O 1
ATOM 566 N N . ILE A 1 70 ? 8.548 -8.617 -5.543 1.00 95.44 70 ILE A N 1
ATOM 567 C CA . ILE A 1 70 ? 7.204 -9.188 -5.326 1.00 95.44 70 ILE A CA 1
ATOM 568 C C . ILE A 1 70 ? 7.032 -9.765 -3.905 1.00 95.44 70 ILE A C 1
ATOM 570 O O . ILE A 1 70 ? 6.040 -9.415 -3.263 1.00 95.44 70 ILE A O 1
ATOM 574 N N . PRO A 1 71 ? 7.984 -10.543 -3.343 1.00 95.31 71 PRO A N 1
ATOM 575 C CA . PRO A 1 71 ? 7.852 -11.048 -1.975 1.00 95.31 71 PRO A CA 1
ATOM 576 C C . PRO A 1 71 ? 7.753 -9.940 -0.918 1.00 95.31 71 PRO A C 1
ATOM 578 O O . PRO A 1 71 ? 7.116 -10.134 0.114 1.00 95.31 71 PRO A O 1
ATOM 581 N N . LEU A 1 72 ? 8.373 -8.777 -1.160 1.00 94.81 72 LEU A N 1
ATOM 582 C CA . LEU A 1 72 ? 8.236 -7.611 -0.285 1.00 94.81 72 LEU A CA 1
ATOM 583 C C . LEU A 1 72 ? 6.812 -7.048 -0.361 1.00 94.81 72 LEU A C 1
ATOM 585 O O . LEU A 1 72 ? 6.225 -6.770 0.678 1.00 94.81 72 LEU A O 1
ATOM 589 N N . LEU A 1 73 ? 6.236 -6.913 -1.559 1.00 95.88 73 LEU A N 1
ATOM 590 C CA . LEU A 1 73 ? 4.867 -6.406 -1.732 1.00 95.88 73 LEU A CA 1
ATOM 591 C C . LEU A 1 73 ? 3.826 -7.322 -1.076 1.00 95.88 73 LEU A C 1
ATOM 593 O O . LEU A 1 73 ? 2.915 -6.837 -0.405 1.00 95.88 73 LEU A O 1
ATOM 597 N N . GLU A 1 74 ? 3.991 -8.637 -1.220 1.00 95.69 74 GLU A N 1
ATOM 598 C CA . GLU A 1 74 ? 3.139 -9.642 -0.576 1.00 95.69 74 GLU A CA 1
ATOM 599 C C . GLU A 1 74 ? 3.268 -9.602 0.957 1.00 95.69 74 GLU A C 1
ATOM 601 O O . GLU A 1 74 ? 2.273 -9.719 1.675 1.00 95.69 74 GLU A O 1
ATOM 606 N N . GLU A 1 75 ? 4.485 -9.405 1.478 1.00 95.00 75 GLU A N 1
ATOM 607 C CA . GLU A 1 75 ? 4.734 -9.208 2.910 1.00 95.00 75 GLU A CA 1
ATOM 608 C C . GLU A 1 75 ? 4.063 -7.926 3.422 1.00 95.00 75 GLU A C 1
ATOM 610 O O . GLU A 1 75 ? 3.356 -7.972 4.428 1.00 95.00 75 GLU A O 1
ATOM 615 N N . MET A 1 76 ? 4.202 -6.810 2.699 1.00 95.19 76 MET A N 1
ATOM 616 C CA . MET A 1 76 ? 3.572 -5.533 3.046 1.00 95.19 76 MET A CA 1
ATOM 617 C C . MET A 1 76 ? 2.043 -5.640 3.106 1.00 95.19 76 MET A C 1
ATOM 619 O O . MET A 1 76 ? 1.435 -5.170 4.069 1.00 95.19 76 MET A O 1
ATOM 623 N N . GLU A 1 77 ? 1.416 -6.279 2.112 1.00 96.38 77 GLU A N 1
ATOM 624 C CA . GLU A 1 77 ? -0.038 -6.466 2.094 1.00 96.38 77 GLU A CA 1
ATOM 625 C C . GLU A 1 77 ? -0.502 -7.373 3.233 1.00 96.38 77 GLU A C 1
ATOM 627 O O . GLU A 1 77 ? -1.466 -7.040 3.927 1.00 96.38 77 GLU A O 1
ATOM 632 N N . ARG A 1 78 ? 0.192 -8.494 3.464 1.00 95.81 78 ARG A N 1
ATOM 633 C CA . ARG A 1 78 ? -0.136 -9.410 4.560 1.00 95.81 78 ARG A CA 1
ATOM 634 C C . ARG A 1 78 ? -0.080 -8.694 5.908 1.00 95.81 78 ARG A C 1
ATOM 636 O O . ARG A 1 78 ? -1.069 -8.722 6.637 1.00 95.81 78 ARG A O 1
ATOM 643 N N . THR A 1 79 ? 1.021 -8.001 6.200 1.00 94.19 79 THR A N 1
ATOM 644 C CA . THR A 1 79 ? 1.189 -7.233 7.442 1.00 94.19 79 THR A CA 1
ATOM 645 C C . THR A 1 79 ? 0.106 -6.163 7.592 1.00 94.19 79 THR A C 1
ATOM 647 O O . THR A 1 79 ? -0.479 -6.013 8.663 1.00 94.19 79 THR A O 1
ATOM 650 N N . GLY A 1 80 ? -0.215 -5.448 6.512 1.00 93.56 80 GLY A N 1
ATOM 651 C CA . GLY A 1 80 ? -1.279 -4.448 6.504 1.00 93.56 80 GLY A CA 1
ATOM 652 C C . GLY A 1 80 ? -2.659 -5.020 6.846 1.00 93.56 80 GLY A C 1
ATOM 653 O O . GLY A 1 80 ? -3.388 -4.455 7.665 1.00 93.56 80 GLY A O 1
ATOM 654 N N . ARG A 1 81 ? -3.008 -6.165 6.248 1.00 95.62 81 ARG A N 1
ATOM 655 C CA . ARG A 1 81 ? -4.270 -6.876 6.501 1.00 95.62 81 ARG A CA 1
ATOM 656 C C . ARG A 1 81 ? -4.343 -7.427 7.922 1.00 95.62 81 ARG A C 1
ATOM 658 O O . ARG A 1 81 ? -5.381 -7.301 8.563 1.00 95.62 81 ARG A O 1
ATOM 665 N N . GLU A 1 82 ? -3.263 -8.023 8.417 1.00 94.31 82 GLU A N 1
ATOM 666 C CA . GLU A 1 82 ? -3.181 -8.552 9.784 1.00 94.31 82 GLU A CA 1
ATOM 667 C C . GLU A 1 82 ? -3.394 -7.448 10.822 1.00 94.31 82 GLU A C 1
ATOM 669 O O . GLU A 1 82 ? -4.250 -7.598 11.696 1.00 94.31 82 GLU A O 1
ATOM 674 N N . LEU A 1 83 ? -2.711 -6.308 10.666 1.00 91.75 83 LEU A N 1
ATOM 675 C CA . LEU A 1 83 ? -2.884 -5.164 11.558 1.00 91.75 83 LEU A CA 1
ATOM 676 C C . LEU A 1 83 ? -4.325 -4.638 11.544 1.00 91.75 83 LEU A C 1
ATOM 678 O O . LEU A 1 83 ? -4.902 -4.365 12.599 1.00 91.75 83 LEU A O 1
ATOM 682 N N . LEU A 1 84 ? -4.919 -4.489 10.356 1.00 93.19 84 LEU A N 1
ATOM 683 C CA . LEU A 1 84 ? -6.300 -4.028 10.232 1.00 93.19 84 LEU A CA 1
ATOM 684 C C . LEU A 1 84 ? -7.265 -4.983 10.950 1.00 93.19 84 LEU A C 1
ATOM 686 O O . LEU A 1 84 ? -8.102 -4.528 11.726 1.00 93.19 84 LEU A O 1
ATOM 690 N N . ARG A 1 85 ? -7.119 -6.296 10.750 1.00 94.62 85 ARG A N 1
ATOM 691 C CA . ARG A 1 85 ? -7.949 -7.314 11.414 1.00 94.62 85 ARG A CA 1
ATOM 692 C C . ARG A 1 85 ? -7.806 -7.285 12.927 1.00 94.62 85 ARG A C 1
ATOM 694 O O . ARG A 1 85 ? -8.808 -7.350 13.637 1.00 94.62 85 ARG A O 1
ATOM 701 N N . GLU A 1 86 ? -6.580 -7.167 13.432 1.00 91.88 86 GLU A N 1
ATOM 702 C CA . GLU A 1 86 ? -6.336 -7.035 14.869 1.00 91.88 86 GLU A CA 1
ATOM 703 C C . GLU A 1 86 ? -7.035 -5.791 15.429 1.00 91.88 86 GLU A C 1
ATOM 705 O O . GLU A 1 86 ? -7.710 -5.861 16.461 1.00 91.88 86 GLU A O 1
ATOM 710 N N . LYS A 1 87 ? -6.936 -4.663 14.715 1.00 89.88 87 LYS A N 1
ATOM 711 C CA . LYS A 1 87 ? -7.569 -3.407 15.113 1.00 89.88 87 LYS A CA 1
ATOM 712 C C . LYS A 1 87 ? -9.093 -3.513 15.152 1.00 89.88 87 LYS A C 1
ATOM 714 O O . LYS A 1 87 ? -9.680 -3.131 16.162 1.00 89.88 87 LYS A O 1
ATOM 719 N N . LEU A 1 88 ? -9.711 -4.068 14.108 1.00 92.50 88 LEU A N 1
ATOM 720 C CA . LEU A 1 88 ? -11.160 -4.292 14.045 1.00 92.50 88 LEU A CA 1
ATOM 721 C C . LEU A 1 88 ? -11.623 -5.212 15.180 1.00 92.50 88 LEU A C 1
ATOM 723 O O . LEU A 1 88 ? -12.547 -4.875 15.916 1.00 92.50 88 LEU A O 1
ATOM 727 N N . LYS A 1 89 ? -10.910 -6.322 15.410 1.00 92.56 89 LYS A N 1
ATOM 728 C CA . LYS A 1 89 ? -11.207 -7.251 16.507 1.00 92.56 89 LYS A CA 1
ATOM 729 C C . LYS A 1 89 ? -11.139 -6.571 17.876 1.00 92.56 89 LYS A C 1
ATOM 731 O O . LYS A 1 89 ? -12.005 -6.809 18.715 1.00 92.56 89 LYS A O 1
ATOM 736 N N . LYS A 1 90 ? -10.131 -5.723 18.113 1.00 91.44 90 LYS A N 1
ATOM 737 C CA . LYS A 1 90 ? -9.980 -4.964 19.368 1.00 91.44 90 LYS A CA 1
ATOM 738 C C . LYS A 1 90 ? -11.114 -3.955 19.579 1.00 91.44 90 LYS A C 1
ATOM 740 O O . LYS A 1 90 ? -11.484 -3.698 20.720 1.00 91.44 90 LYS A O 1
ATOM 745 N N . GLU A 1 91 ? -11.657 -3.398 18.500 1.00 91.25 91 GLU A N 1
ATOM 746 C CA . GLU A 1 91 ? -12.802 -2.476 18.526 1.00 91.25 91 GLU A CA 1
ATOM 747 C C . GLU A 1 91 ? -14.163 -3.199 18.551 1.00 91.25 91 GLU A C 1
ATOM 749 O O . GLU A 1 91 ? -15.198 -2.550 18.677 1.00 91.25 91 GLU A O 1
ATOM 754 N N . GLY A 1 92 ? -14.176 -4.538 18.511 1.00 92.56 92 GLY A N 1
ATOM 755 C CA . GLY A 1 92 ? -15.404 -5.338 18.498 1.00 92.56 92 GLY A CA 1
ATOM 756 C C . GLY A 1 92 ? -16.139 -5.308 17.156 1.00 92.56 92 GLY A C 1
ATOM 757 O O . GLY A 1 92 ? -17.340 -5.568 17.108 1.00 92.56 92 GLY A O 1
ATOM 758 N N . GLU A 1 93 ? -15.436 -4.976 16.074 1.00 91.81 93 GLU A N 1
ATOM 759 C CA . GLU A 1 93 ? -15.982 -4.895 14.721 1.00 91.81 93 GLU A CA 1
ATOM 760 C C . GLU A 1 93 ? -15.880 -6.225 13.974 1.00 91.81 93 GLU A C 1
ATOM 762 O O . GLU A 1 93 ? -15.040 -7.079 14.269 1.00 91.81 93 GLU A O 1
ATOM 767 N N . ALA A 1 94 ? -16.769 -6.396 12.993 1.00 89.75 94 ALA A N 1
ATOM 768 C CA . ALA A 1 94 ? -16.718 -7.522 12.071 1.00 89.75 94 ALA A CA 1
ATOM 769 C C . ALA A 1 94 ? -15.436 -7.485 11.219 1.00 89.75 94 ALA A C 1
ATOM 771 O O . ALA A 1 94 ? -14.782 -6.448 11.091 1.00 89.75 94 ALA A O 1
ATOM 772 N N . ASP A 1 95 ? -15.098 -8.630 10.622 1.00 91.94 95 ASP A N 1
ATOM 773 C CA . ASP A 1 95 ? -13.952 -8.737 9.716 1.00 91.94 95 ASP A CA 1
ATOM 774 C C . ASP A 1 95 ? -14.134 -7.859 8.459 1.00 91.94 95 ASP A C 1
ATOM 776 O O . ASP A 1 95 ? -15.217 -7.342 8.166 1.00 91.94 95 ASP A O 1
ATOM 780 N N . THR A 1 96 ? -13.050 -7.674 7.712 1.00 92.00 96 THR A N 1
ATOM 781 C CA . THR A 1 96 ? -13.006 -6.811 6.534 1.00 92.00 96 THR A CA 1
ATOM 782 C C . THR A 1 96 ? -13.932 -7.293 5.421 1.00 92.00 96 THR A C 1
ATOM 784 O O . THR A 1 96 ? -13.907 -8.461 5.039 1.00 92.00 96 THR A O 1
ATOM 787 N N . VAL A 1 97 ? -14.658 -6.359 4.807 1.00 94.31 97 VAL A N 1
ATOM 788 C CA . VAL A 1 97 ? -15.322 -6.559 3.510 1.00 94.31 97 VAL A CA 1
ATOM 789 C C . VAL A 1 97 ? -14.395 -6.074 2.392 1.00 94.31 97 VAL A C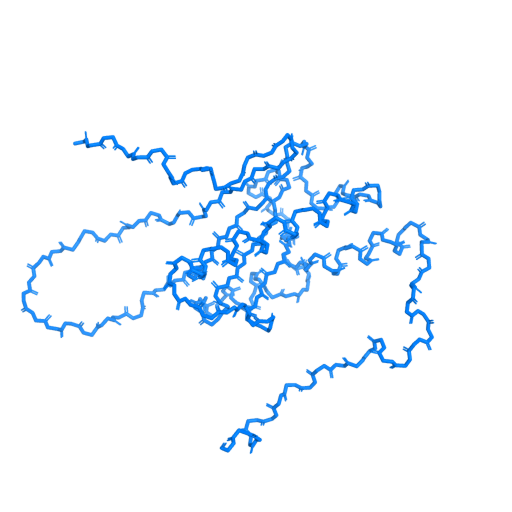 1
ATOM 791 O O . VAL A 1 97 ? -14.067 -4.887 2.351 1.00 94.31 97 VAL A O 1
ATOM 794 N N . GLU A 1 98 ? -13.986 -6.959 1.475 1.00 91.38 98 GLU A N 1
ATOM 795 C CA . GLU A 1 98 ? -12.987 -6.644 0.431 1.00 91.38 98 GLU A CA 1
ATOM 796 C C . GLU A 1 98 ? -13.390 -5.451 -0.455 1.00 91.38 98 GLU A C 1
ATOM 798 O O . GLU A 1 98 ? -12.561 -4.590 -0.745 1.00 91.38 98 GLU A O 1
ATOM 803 N N . ASP A 1 99 ? -14.673 -5.306 -0.800 1.00 91.31 99 ASP A N 1
ATOM 804 C CA . ASP A 1 99 ? -15.153 -4.163 -1.596 1.00 91.31 99 ASP A CA 1
ATOM 805 C C . ASP A 1 99 ? -14.937 -2.812 -0.899 1.00 91.31 99 ASP A C 1
ATOM 807 O O . ASP A 1 99 ? -14.757 -1.777 -1.560 1.00 91.31 99 ASP A O 1
ATOM 811 N N . MET A 1 100 ? -14.923 -2.827 0.438 1.00 92.56 100 MET A N 1
ATOM 812 C CA . MET A 1 100 ? -14.704 -1.663 1.292 1.00 92.56 100 MET A CA 1
ATOM 813 C C . MET A 1 100 ? -13.232 -1.436 1.642 1.00 92.56 100 MET A C 1
ATOM 815 O O . MET A 1 100 ? -12.914 -0.438 2.289 1.00 92.56 100 MET A O 1
ATOM 819 N N . LEU A 1 101 ? -12.339 -2.324 1.209 1.00 94.38 101 LEU A N 1
ATOM 820 C CA . LEU A 1 101 ? -10.912 -2.275 1.482 1.00 94.38 101 LEU A CA 1
ATOM 821 C C . LEU A 1 101 ? -10.155 -1.686 0.288 1.00 94.38 101 LEU A C 1
ATOM 823 O O . LEU A 1 101 ? -10.419 -2.000 -0.876 1.00 94.38 101 LEU A O 1
ATOM 827 N N . ARG A 1 102 ? -9.190 -0.806 0.555 1.00 94.69 102 ARG A N 1
ATOM 828 C CA . ARG A 1 102 ? -8.217 -0.362 -0.450 1.00 94.69 102 ARG A CA 1
ATOM 829 C C . ARG A 1 102 ? -6.815 -0.595 0.067 1.00 94.69 102 ARG A C 1
ATOM 831 O O . ARG A 1 102 ? -6.435 -0.043 1.095 1.00 94.69 102 ARG A O 1
ATOM 838 N N . ILE A 1 103 ? -6.070 -1.405 -0.677 1.00 96.50 103 ILE A N 1
ATOM 839 C CA . ILE A 1 103 ? -4.663 -1.685 -0.424 1.00 96.50 103 ILE A CA 1
ATOM 840 C C . ILE A 1 103 ? -3.880 -1.430 -1.704 1.00 96.50 103 ILE A C 1
ATOM 842 O O . ILE A 1 103 ? -4.229 -1.967 -2.757 1.00 96.50 103 ILE A O 1
ATOM 846 N N . GLY A 1 104 ? -2.857 -0.582 -1.631 1.00 95.50 104 GLY A N 1
ATOM 847 C CA . GLY A 1 104 ? -2.075 -0.228 -2.810 1.00 95.50 104 GLY A CA 1
ATOM 848 C C . GLY A 1 104 ? -1.193 1.001 -2.645 1.00 95.50 104 GLY A C 1
ATOM 849 O O . GLY A 1 104 ? -0.893 1.432 -1.534 1.00 95.50 104 GLY A O 1
ATOM 850 N N . PHE A 1 105 ? -0.776 1.560 -3.775 1.00 94.25 105 PHE A N 1
ATOM 851 C CA . PHE A 1 105 ? 0.273 2.571 -3.865 1.00 94.25 105 PHE A CA 1
ATOM 852 C C . PHE A 1 105 ? -0.153 3.739 -4.751 1.00 94.25 105 PHE A C 1
ATOM 854 O O . PHE A 1 105 ? -0.782 3.539 -5.795 1.00 94.25 105 PHE A O 1
ATOM 861 N N . HIS A 1 106 ? 0.259 4.955 -4.390 1.00 91.12 106 HIS A N 1
ATOM 862 C CA . HIS A 1 106 ? 0.120 6.112 -5.269 1.00 91.12 106 HIS A CA 1
ATOM 863 C C . HIS A 1 106 ? 1.190 6.148 -6.361 1.00 91.12 106 HIS A C 1
ATOM 865 O O . HIS A 1 106 ? 2.376 5.936 -6.119 1.00 91.12 106 HIS A O 1
ATOM 871 N N . PHE A 1 107 ? 0.747 6.486 -7.567 1.00 83.50 107 PHE A N 1
ATOM 872 C CA . PHE A 1 107 ? 1.560 6.742 -8.746 1.00 83.50 107 PHE A CA 1
ATOM 873 C C . PHE A 1 107 ? 1.250 8.172 -9.197 1.00 83.50 107 PHE A C 1
ATOM 875 O O . PHE A 1 107 ? 0.320 8.421 -9.961 1.00 83.50 107 PHE A O 1
ATOM 882 N N . THR A 1 108 ? 1.990 9.145 -8.675 1.00 66.00 108 THR A N 1
ATOM 883 C CA . THR A 1 108 ? 1.799 10.566 -8.998 1.00 66.00 108 THR A CA 1
ATOM 884 C C . THR A 1 108 ? 3.120 11.237 -9.375 1.00 66.00 108 THR A C 1
ATOM 886 O O . THR A 1 108 ? 4.183 10.819 -8.919 1.00 66.00 108 THR A O 1
ATOM 889 N N . PRO A 1 109 ? 3.080 12.311 -10.191 1.00 54.81 109 PRO A N 1
ATOM 890 C CA . PRO A 1 109 ? 4.262 13.104 -10.543 1.00 54.81 109 PRO A CA 1
ATOM 891 C C . PRO A 1 109 ? 4.745 14.029 -9.409 1.00 54.81 109 PRO A C 1
ATOM 893 O O . PRO A 1 109 ? 5.724 14.745 -9.582 1.00 54.81 109 PRO A O 1
ATOM 896 N N . LEU A 1 110 ? 4.076 14.032 -8.256 1.00 45.22 110 LEU A N 1
ATOM 897 C CA . LEU A 1 110 ? 4.421 14.842 -7.090 1.00 45.22 110 LEU A CA 1
ATOM 898 C C . LEU A 1 110 ? 4.575 13.901 -5.894 1.00 45.22 110 LEU A C 1
ATOM 900 O O . LEU A 1 110 ? 3.670 13.767 -5.073 1.00 45.22 110 LEU A O 1
ATOM 904 N N . LEU A 1 111 ? 5.705 13.192 -5.855 1.00 54.41 111 LEU A N 1
ATOM 905 C CA . LEU A 1 111 ? 6.110 12.387 -4.704 1.00 54.41 111 LEU A CA 1
ATOM 906 C C . LEU A 1 111 ? 6.299 13.337 -3.515 1.00 54.41 111 LEU A C 1
ATOM 908 O O . LEU A 1 111 ? 7.283 14.067 -3.459 1.00 54.41 111 LEU A O 1
ATOM 912 N N . SER A 1 112 ? 5.354 13.356 -2.575 1.00 51.69 112 SER A N 1
ATOM 913 C CA . SER A 1 112 ? 5.534 14.061 -1.299 1.00 51.69 112 SER A CA 1
ATOM 914 C C . SER A 1 112 ? 6.499 13.315 -0.371 1.00 51.69 112 SER A C 1
ATOM 916 O O . SER A 1 112 ? 7.077 13.920 0.527 1.00 51.69 112 SER A O 1
ATOM 918 N N . VAL A 1 113 ? 6.707 12.013 -0.609 1.00 66.00 113 VAL A N 1
ATOM 919 C CA . VAL A 1 113 ? 7.609 11.143 0.152 1.00 66.00 113 VAL A CA 1
ATOM 920 C C . VAL A 1 113 ? 8.358 10.220 -0.815 1.00 66.00 113 VAL A C 1
ATOM 922 O O . VAL A 1 113 ? 7.743 9.443 -1.542 1.00 66.00 113 VAL A O 1
ATOM 925 N N . HIS A 1 114 ? 9.692 10.287 -0.813 1.00 81.06 114 HIS A N 1
ATOM 926 C CA . HIS A 1 114 ? 10.579 9.432 -1.619 1.00 81.06 114 HIS A CA 1
ATOM 927 C C . HIS A 1 114 ? 10.911 8.117 -0.905 1.00 81.06 114 HIS A C 1
ATOM 929 O O . HIS A 1 114 ? 12.078 7.764 -0.711 1.00 81.06 114 HIS A O 1
ATOM 935 N N . HIS A 1 115 ? 9.869 7.425 -0.458 1.00 87.62 115 HIS A N 1
ATOM 936 C CA . HIS A 1 115 ? 9.987 6.167 0.254 1.00 87.62 115 HIS A CA 1
ATOM 937 C C . HIS A 1 115 ? 8.744 5.322 0.016 1.00 87.62 115 HIS A C 1
ATOM 939 O 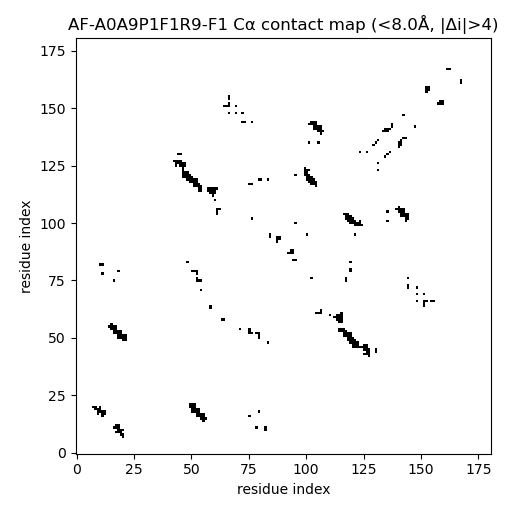O . HIS A 1 115 ? 7.625 5.805 0.199 1.00 87.62 115 HIS A O 1
ATOM 945 N N . LEU A 1 116 ? 8.936 4.073 -0.390 1.00 91.50 116 LEU A N 1
ATOM 946 C CA . LEU A 1 116 ? 7.862 3.149 -0.698 1.00 91.50 116 LEU A CA 1
ATOM 947 C C . LEU A 1 116 ? 6.978 2.930 0.535 1.00 91.50 116 LEU A C 1
ATOM 949 O O . LEU A 1 116 ? 7.431 2.486 1.592 1.00 91.50 116 LEU A O 1
ATOM 953 N N . HIS A 1 117 ? 5.697 3.249 0.378 1.00 92.88 117 HIS A N 1
ATOM 954 C CA . HIS A 1 117 ? 4.674 3.046 1.390 1.00 92.88 117 HIS A CA 1
ATOM 955 C C . HIS A 1 117 ? 3.390 2.534 0.739 1.00 92.88 117 HIS A C 1
ATOM 957 O O . HIS A 1 117 ? 2.930 3.064 -0.272 1.00 92.88 117 HIS A O 1
ATOM 963 N N . MET A 1 118 ? 2.817 1.492 1.329 1.00 94.88 118 MET A N 1
ATOM 964 C CA . MET A 1 118 ? 1.534 0.922 0.945 1.00 94.88 118 MET A CA 1
ATOM 965 C C . MET A 1 118 ? 0.439 1.511 1.826 1.00 94.88 118 MET A C 1
ATOM 967 O O . MET A 1 118 ? 0.546 1.496 3.051 1.00 94.88 118 MET A O 1
ATOM 971 N N . HIS A 1 119 ? -0.630 1.988 1.205 1.00 94.50 119 HIS A N 1
ATOM 972 C CA . HIS A 1 119 ? -1.843 2.406 1.892 1.00 94.50 119 HIS A CA 1
ATOM 973 C C . HIS A 1 119 ? -2.689 1.184 2.226 1.00 94.50 119 HIS A C 1
ATOM 975 O O . HIS A 1 119 ? -2.902 0.344 1.358 1.00 94.50 119 HIS A O 1
ATOM 981 N N . VAL A 1 120 ? -3.214 1.125 3.448 1.00 94.75 120 VAL A N 1
ATOM 982 C CA . VAL A 1 120 ? -4.254 0.182 3.875 1.00 94.75 120 VAL A CA 1
ATOM 983 C C . VAL A 1 120 ? -5.400 1.004 4.445 1.00 94.75 120 VAL A C 1
ATOM 985 O O . VAL A 1 120 ? -5.248 1.632 5.492 1.00 94.75 120 VAL A O 1
ATOM 988 N N . ILE A 1 121 ? -6.520 1.048 3.725 1.00 93.94 121 ILE A N 1
ATOM 989 C CA . ILE A 1 121 ? -7.624 1.977 3.980 1.00 93.94 121 ILE A CA 1
ATOM 990 C C . ILE A 1 121 ? -8.933 1.203 4.112 1.00 93.94 121 ILE A C 1
ATOM 992 O O . ILE A 1 121 ? -9.318 0.476 3.191 1.00 93.94 121 ILE A O 1
ATOM 996 N N . TYR A 1 122 ? -9.631 1.386 5.233 1.00 94.38 122 TYR A N 1
ATOM 997 C CA . TYR A 1 122 ? -10.895 0.713 5.521 1.00 94.38 122 TYR A CA 1
ATOM 998 C C . TYR A 1 122 ? -11.760 1.470 6.549 1.00 94.38 122 TYR A C 1
ATOM 1000 O O . TYR A 1 122 ? -11.223 1.965 7.537 1.00 94.38 122 TYR A O 1
ATOM 1008 N N . PRO A 1 123 ? -13.095 1.501 6.393 1.00 93.69 123 PRO A N 1
ATOM 1009 C CA . PRO A 1 123 ? -13.836 1.212 5.171 1.00 93.69 123 PRO A CA 1
ATOM 1010 C C . PRO A 1 123 ? -13.841 2.429 4.230 1.00 93.69 123 PRO A C 1
ATOM 1012 O O . PRO A 1 123 ? -13.901 3.587 4.653 1.00 93.69 123 PRO A O 1
ATOM 1015 N N . ILE A 1 124 ? -13.840 2.210 2.914 1.00 91.00 124 ILE A N 1
ATOM 1016 C CA . ILE A 1 124 ? -13.872 3.324 1.947 1.00 91.00 124 ILE A CA 1
ATOM 1017 C C . ILE A 1 124 ? -15.146 4.173 1.998 1.00 91.00 124 ILE A C 1
ATOM 1019 O O . ILE A 1 124 ? -15.176 5.256 1.412 1.00 91.00 124 ILE A O 1
ATOM 1023 N N . SER A 1 125 ? -16.209 3.679 2.637 1.00 88.75 125 SER A N 1
ATOM 1024 C CA . SER A 1 125 ? -17.449 4.425 2.873 1.00 88.75 125 SER A CA 1
ATOM 1025 C C . SER A 1 125 ? -17.226 5.693 3.689 1.00 88.75 125 SER A C 1
ATOM 1027 O O . SER A 1 125 ? -17.981 6.649 3.523 1.00 88.75 125 SER A O 1
ATOM 1029 N N . ASP A 1 126 ? -16.184 5.699 4.519 1.00 87.06 126 ASP A N 1
ATOM 1030 C CA . ASP A 1 126 ? -15.895 6.779 5.461 1.00 87.06 126 ASP A CA 1
ATOM 1031 C C . ASP A 1 126 ? -15.065 7.894 4.811 1.00 87.06 126 ASP A C 1
ATOM 1033 O O . ASP A 1 126 ? -15.005 9.011 5.319 1.00 87.06 126 ASP A O 1
ATOM 1037 N N . MET A 1 127 ? -14.469 7.624 3.644 1.00 84.00 127 MET A N 1
ATOM 1038 C CA . MET A 1 127 ? -13.717 8.620 2.887 1.00 84.00 127 MET A CA 1
ATOM 1039 C C . MET A 1 127 ? -14.626 9.682 2.262 1.00 84.00 127 MET A C 1
ATOM 1041 O O . MET A 1 127 ? -15.671 9.384 1.674 1.00 84.00 127 MET A O 1
ATOM 1045 N N . GLY A 1 128 ? -14.148 10.928 2.249 1.00 85.25 128 GLY A N 1
ATOM 1046 C CA . GLY A 1 128 ? -14.716 11.988 1.422 1.00 85.25 128 GLY A CA 1
ATOM 1047 C C . GLY A 1 128 ? -14.767 11.619 -0.071 1.00 85.25 128 GLY A C 1
ATOM 1048 O O . GLY A 1 128 ? -13.922 10.890 -0.595 1.00 85.25 128 GLY A O 1
ATOM 1049 N N . LEU A 1 129 ? -15.754 12.164 -0.793 1.00 85.25 129 LEU A N 1
ATOM 1050 C CA . LEU A 1 129 ? -16.039 11.799 -2.191 1.00 85.25 129 LEU A CA 1
ATOM 1051 C C . LEU A 1 129 ? -14.842 11.980 -3.134 1.00 85.25 129 LEU A C 1
ATOM 1053 O O . LEU A 1 129 ? -14.640 11.156 -4.024 1.00 85.25 129 LEU A O 1
ATOM 1057 N N . ILE A 1 130 ? -14.064 13.049 -2.945 1.00 85.31 130 ILE A N 1
ATOM 1058 C CA . ILE A 1 130 ? -12.878 13.353 -3.757 1.00 85.31 130 ILE A CA 1
ATOM 1059 C C . ILE A 1 130 ? -11.800 12.290 -3.527 1.00 85.31 130 ILE A C 1
ATOM 1061 O O . ILE A 1 130 ? -11.328 11.680 -4.484 1.00 85.31 130 ILE A O 1
ATOM 1065 N N . SER A 1 131 ? -11.480 12.019 -2.261 1.00 85.56 131 SER A N 1
ATOM 1066 C CA . SER A 1 131 ? -10.492 11.016 -1.853 1.00 85.56 131 SER A CA 1
ATOM 1067 C C . SER A 1 131 ? -10.833 9.635 -2.428 1.00 85.56 131 SER A C 1
ATOM 1069 O O . SER A 1 131 ? -10.035 9.027 -3.145 1.00 85.56 131 SER A O 1
ATOM 1071 N N . ARG A 1 132 ? -12.091 9.205 -2.264 1.00 86.31 132 ARG A N 1
ATOM 1072 C CA . ARG A 1 132 ? -12.584 7.919 -2.772 1.00 86.31 132 ARG A CA 1
ATOM 1073 C C . ARG A 1 132 ? -12.576 7.810 -4.303 1.00 86.31 132 ARG A C 1
ATOM 1075 O O . ARG A 1 132 ? -12.301 6.734 -4.830 1.00 86.31 132 ARG A O 1
ATOM 1082 N N . LYS A 1 133 ? -12.946 8.872 -5.033 1.00 86.44 133 LYS A N 1
ATOM 1083 C CA . LYS A 1 133 ? -13.137 8.820 -6.501 1.00 86.44 133 LYS A CA 1
ATOM 1084 C C . LYS A 1 133 ? -11.902 9.212 -7.314 1.00 86.44 133 LYS A C 1
ATOM 1086 O O . LYS A 1 133 ? -11.836 8.856 -8.494 1.00 86.44 133 LYS A O 1
ATOM 1091 N N . ILE A 1 134 ? -10.963 9.947 -6.724 1.00 86.00 134 ILE A N 1
ATOM 1092 C CA . ILE A 1 134 ? -9.799 10.500 -7.427 1.00 86.00 134 ILE A CA 1
ATOM 1093 C C . ILE A 1 134 ? -8.507 9.923 -6.857 1.00 86.00 134 ILE A C 1
ATOM 1095 O O . ILE A 1 134 ? -7.760 9.295 -7.600 1.00 86.00 134 ILE A O 1
ATOM 1099 N N . THR A 1 135 ? -8.271 10.101 -5.557 1.00 86.06 135 THR A N 1
ATOM 1100 C CA . THR A 1 135 ? -6.992 9.766 -4.916 1.00 86.06 135 THR A CA 1
ATOM 1101 C C . THR A 1 135 ? -6.789 8.258 -4.814 1.00 86.06 135 THR A C 1
ATOM 1103 O O . THR A 1 135 ? -5.792 7.751 -5.312 1.00 86.06 135 THR A O 1
ATOM 1106 N N . PHE A 1 136 ? -7.756 7.532 -4.248 1.00 88.44 136 PHE A N 1
ATOM 1107 C CA . PHE A 1 136 ? -7.649 6.093 -3.954 1.00 88.44 136 PHE A CA 1
ATOM 1108 C C . PHE A 1 136 ? -8.450 5.204 -4.908 1.00 88.44 136 PHE A C 1
ATOM 1110 O O . PHE A 1 136 ? -8.694 4.026 -4.630 1.00 88.44 136 PHE A O 1
ATOM 1117 N N . ARG A 1 137 ? -8.905 5.760 -6.036 1.00 88.88 137 ARG A N 1
ATOM 1118 C CA . ARG A 1 137 ? -9.589 4.973 -7.061 1.00 88.88 137 ARG A CA 1
ATOM 1119 C C . ARG A 1 137 ? -8.545 4.195 -7.871 1.00 88.88 137 ARG A C 1
ATOM 1121 O O . ARG A 1 137 ? -7.683 4.850 -8.461 1.00 88.88 137 ARG A O 1
ATOM 1128 N N . PRO A 1 138 ? -8.649 2.852 -7.958 1.00 88.81 138 PRO A N 1
ATOM 1129 C CA . PRO A 1 138 ? -7.776 2.056 -8.815 1.00 88.81 138 PRO A CA 1
ATOM 1130 C C . PRO A 1 138 ? -7.713 2.619 -10.241 1.00 88.81 138 PRO A C 1
ATOM 1132 O O . PRO A 1 138 ? -8.741 2.981 -10.827 1.00 88.81 138 PRO A O 1
ATOM 1135 N N . GLY A 1 139 ? -6.500 2.769 -10.767 1.00 88.94 139 GLY A N 1
ATOM 1136 C CA . GLY A 1 139 ? -6.230 3.363 -12.069 1.00 88.94 139 GLY A CA 1
ATOM 1137 C C . GLY A 1 139 ? -4.830 3.973 -12.167 1.00 88.94 139 GLY A C 1
ATOM 1138 O O . GLY A 1 139 ? -3.844 3.430 -11.681 1.00 88.94 139 GLY A O 1
ATOM 1139 N N . LYS A 1 140 ? -4.723 5.125 -12.839 1.00 85.94 140 LYS A N 1
ATOM 1140 C CA . LYS A 1 140 ? -3.421 5.761 -13.127 1.00 85.94 140 LYS A CA 1
ATOM 1141 C C . LYS A 1 140 ? -2.734 6.349 -11.891 1.00 85.94 140 LYS A C 1
ATOM 1143 O O . LYS A 1 140 ? -1.513 6.383 -11.852 1.00 85.94 140 LYS A O 1
ATOM 1148 N N . VAL A 1 141 ? -3.524 6.841 -10.937 1.00 88.25 141 VAL A N 1
ATOM 1149 C CA . VAL A 1 141 ? -3.057 7.587 -9.752 1.00 88.25 141 VAL A CA 1
ATOM 1150 C C . VAL A 1 141 ? -2.849 6.674 -8.547 1.00 88.25 141 VAL A C 1
ATOM 1152 O O . VAL A 1 141 ? -2.029 6.968 -7.681 1.00 88.25 141 VAL A O 1
ATOM 1155 N N . PHE A 1 142 ? -3.576 5.562 -8.492 1.00 91.75 142 PHE A N 1
ATOM 1156 C CA . PHE A 1 142 ? -3.475 4.573 -7.433 1.00 91.75 142 PHE A CA 1
ATOM 1157 C C . PHE A 1 142 ? -3.576 3.187 -8.048 1.00 91.75 142 PHE A C 1
ATOM 1159 O O . PHE A 1 142 ? -4.540 2.902 -8.755 1.00 91.75 142 PHE A O 1
ATOM 1166 N N . LYS A 1 143 ? -2.591 2.335 -7.783 1.00 93.94 143 LYS A N 1
ATOM 1167 C CA . LYS A 1 143 ? -2.604 0.933 -8.203 1.00 93.94 143 LYS A CA 1
ATOM 1168 C C . LYS A 1 143 ? -2.770 0.062 -6.974 1.00 93.94 143 LYS A C 1
ATOM 1170 O O . LYS A 1 143 ? -2.063 0.268 -5.986 1.00 93.94 143 LYS A O 1
ATOM 1175 N N . SER A 1 144 ? -3.683 -0.900 -7.035 1.00 95.81 144 SER A N 1
ATOM 1176 C CA . SER A 1 144 ? -3.763 -1.924 -5.997 1.00 95.81 144 SER A CA 1
ATOM 1177 C C . SER A 1 144 ? -2.487 -2.770 -5.962 1.00 95.81 144 SER A C 1
ATOM 1179 O O . SER A 1 144 ? -1.764 -2.859 -6.959 1.00 95.81 144 SER A O 1
ATOM 1181 N N . THR A 1 145 ? -2.213 -3.413 -4.824 1.00 95.81 145 THR A N 1
ATOM 1182 C CA . THR A 1 145 ? -1.076 -4.343 -4.711 1.00 95.81 145 THR A CA 1
ATOM 1183 C C . THR A 1 145 ? -1.154 -5.442 -5.765 1.00 95.81 145 THR A C 1
ATOM 1185 O O . THR A 1 145 ? -0.158 -5.711 -6.430 1.00 95.81 145 THR A O 1
ATOM 1188 N N . ARG A 1 146 ? -2.351 -6.001 -5.990 1.00 94.06 146 ARG A N 1
ATOM 1189 C CA . ARG A 1 146 ? -2.603 -7.006 -7.029 1.00 94.06 146 ARG A CA 1
ATOM 1190 C C . ARG A 1 146 ? -2.221 -6.499 -8.421 1.00 94.06 146 ARG A C 1
ATOM 1192 O O . ARG A 1 146 ? -1.380 -7.105 -9.070 1.00 94.06 146 ARG A O 1
ATOM 1199 N N . GLU A 1 147 ? -2.760 -5.351 -8.841 1.00 94.19 147 GLU A N 1
ATOM 1200 C CA . GLU A 1 147 ? -2.449 -4.769 -10.157 1.00 94.19 147 GLU A CA 1
ATOM 1201 C C . GLU A 1 147 ? -0.951 -4.491 -10.346 1.00 94.19 147 GLU A C 1
ATOM 1203 O O . GLU A 1 147 ? -0.442 -4.576 -11.463 1.00 94.19 147 GLU A O 1
ATOM 1208 N N . LEU A 1 148 ? -0.248 -4.100 -9.279 1.00 94.69 148 LEU A N 1
ATOM 1209 C CA . LEU A 1 148 ? 1.189 -3.849 -9.327 1.00 94.69 148 LEU A CA 1
ATOM 1210 C C . LEU A 1 148 ? 1.988 -5.152 -9.440 1.00 94.69 148 LEU A C 1
ATOM 1212 O O . LEU A 1 148 ? 2.881 -5.241 -10.278 1.00 94.69 148 LEU A O 1
ATOM 1216 N N . VAL A 1 149 ? 1.656 -6.167 -8.640 1.00 95.56 149 VAL A N 1
ATOM 1217 C CA . VAL A 1 149 ? 2.294 -7.490 -8.707 1.00 95.56 149 VAL A CA 1
ATOM 1218 C C . VAL A 1 149 ? 2.103 -8.116 -10.087 1.00 95.56 149 VAL A C 1
ATOM 1220 O O . VAL A 1 149 ? 3.069 -8.625 -10.655 1.00 95.56 149 VAL A O 1
ATOM 1223 N N . ASP A 1 150 ? 0.899 -8.031 -10.653 1.00 93.56 150 ASP A N 1
ATOM 1224 C CA . ASP A 1 150 ? 0.600 -8.574 -11.980 1.00 93.56 150 ASP A CA 1
ATOM 1225 C C . ASP A 1 150 ? 1.445 -7.884 -13.068 1.00 93.56 150 ASP A C 1
ATOM 1227 O O . ASP A 1 150 ? 2.067 -8.559 -13.887 1.00 93.56 150 ASP A O 1
ATOM 1231 N N . GLN A 1 151 ? 1.589 -6.553 -13.012 1.00 93.62 151 GLN A N 1
ATOM 1232 C CA . GLN A 1 151 ? 2.463 -5.803 -13.930 1.00 93.62 151 GLN A CA 1
ATOM 1233 C C . GLN A 1 151 ? 3.942 -6.181 -13.801 1.00 93.62 151 GLN A C 1
ATOM 1235 O O . GLN A 1 151 ? 4.646 -6.253 -14.806 1.00 93.62 151 GLN A O 1
ATOM 1240 N N . LEU A 1 152 ? 4.433 -6.414 -12.581 1.00 94.88 152 LEU A N 1
ATOM 1241 C CA . LEU A 1 152 ? 5.823 -6.824 -12.362 1.00 94.88 152 LEU A CA 1
ATOM 1242 C C . LEU A 1 152 ? 6.087 -8.235 -12.902 1.00 94.88 152 LEU A C 1
ATOM 1244 O O . LEU A 1 152 ? 7.149 -8.477 -13.476 1.00 94.88 152 LEU A O 1
ATOM 1248 N N . LYS A 1 153 ?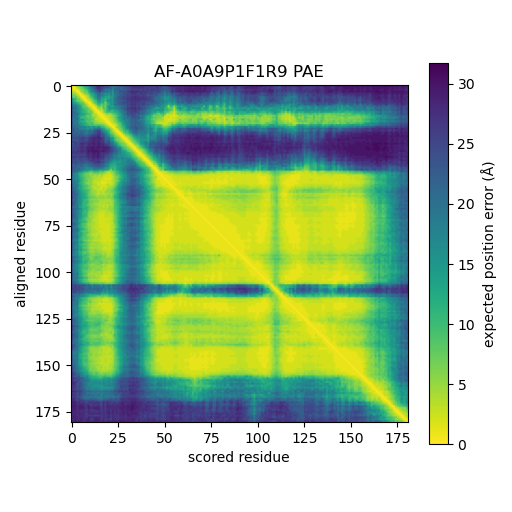 5.123 -9.152 -12.750 1.00 93.81 153 LYS A N 1
ATOM 1249 C CA . LYS A 1 153 ? 5.189 -10.506 -13.319 1.00 93.81 153 LYS A CA 1
ATOM 1250 C C . LYS A 1 153 ? 5.203 -10.467 -14.843 1.00 93.81 153 LYS A C 1
ATOM 1252 O O . LYS A 1 153 ? 6.088 -11.069 -15.449 1.00 93.81 153 LYS A O 1
ATOM 1257 N N . GLU A 1 154 ? 4.288 -9.708 -15.441 1.00 91.56 154 GLU A N 1
ATOM 1258 C CA . GLU A 1 154 ? 4.214 -9.522 -16.892 1.00 91.56 154 GLU A CA 1
ATOM 1259 C C . GLU A 1 154 ? 5.522 -8.933 -17.445 1.00 91.56 154 GLU A C 1
ATOM 1261 O O . GLU A 1 154 ? 6.101 -9.477 -18.385 1.00 91.56 154 GLU A O 1
ATOM 1266 N N . ALA A 1 155 ? 6.056 -7.885 -16.807 1.00 91.31 155 ALA A N 1
ATOM 1267 C CA . ALA A 1 155 ? 7.318 -7.259 -17.207 1.00 91.31 155 ALA A CA 1
ATOM 1268 C C . ALA A 1 155 ? 8.529 -8.208 -17.118 1.00 91.31 155 ALA A C 1
ATOM 1270 O O . ALA A 1 155 ? 9.498 -8.041 -17.858 1.00 91.31 155 ALA A O 1
ATOM 1271 N N . ALA A 1 156 ? 8.483 -9.205 -16.231 1.00 91.94 156 ALA A N 1
ATOM 1272 C CA . ALA A 1 156 ? 9.508 -10.238 -16.103 1.00 91.94 156 ALA A CA 1
ATOM 1273 C C . ALA A 1 156 ? 9.281 -11.456 -17.018 1.00 91.94 156 ALA A C 1
ATOM 1275 O O . ALA A 1 156 ? 10.064 -12.405 -16.964 1.00 91.94 156 ALA A O 1
ATOM 1276 N N . GLY A 1 157 ? 8.231 -11.453 -17.846 1.00 90.38 157 GLY A N 1
ATOM 1277 C CA . GLY A 1 157 ? 7.878 -12.587 -18.701 1.00 90.38 157 GLY A CA 1
ATOM 1278 C C . GLY A 1 157 ? 7.417 -13.817 -17.917 1.00 90.38 157 GLY A C 1
ATOM 1279 O O . GLY A 1 157 ? 7.520 -14.936 -18.419 1.00 90.38 157 GLY A O 1
ATOM 1280 N N . VAL A 1 158 ? 6.946 -13.633 -16.679 1.00 83.31 158 VAL A N 1
ATOM 1281 C CA . VAL A 1 158 ? 6.351 -14.715 -15.892 1.00 83.31 158 VAL A CA 1
ATOM 1282 C C . VAL A 1 158 ? 4.950 -14.974 -16.457 1.00 83.31 158 VAL A C 1
ATOM 1284 O O . VAL A 1 158 ? 4.133 -14.051 -16.441 1.00 83.31 158 VAL A O 1
ATOM 1287 N N . PRO A 1 159 ? 4.658 -16.186 -16.966 1.00 76.62 159 PRO A N 1
ATOM 1288 C CA . PRO A 1 159 ? 3.350 -16.492 -17.532 1.00 76.62 159 PRO A CA 1
ATOM 1289 C C . PRO A 1 159 ? 2.264 -16.368 -16.463 1.00 76.62 159 PRO A C 1
ATOM 1291 O O . PRO A 1 159 ? 2.481 -16.712 -15.296 1.00 76.62 159 PRO A O 1
ATOM 1294 N N . ASP A 1 160 ? 1.097 -15.870 -16.865 1.00 74.81 160 ASP A N 1
ATOM 1295 C CA . ASP A 1 160 ? -0.040 -15.744 -15.963 1.00 74.81 160 ASP A CA 1
ATOM 1296 C C . ASP A 1 160 ? -0.535 -17.151 -15.580 1.00 74.81 160 ASP A C 1
ATOM 1298 O O . ASP A 1 160 ? -0.936 -17.921 -16.454 1.00 74.81 160 ASP A O 1
ATOM 1302 N N . PRO A 1 161 ? -0.535 -17.523 -14.287 1.00 74.19 161 PRO A N 1
ATOM 1303 C CA . PRO A 1 161 ? -1.003 -18.839 -13.856 1.00 74.19 161 PRO A CA 1
ATOM 1304 C C . PRO A 1 161 ? -2.491 -19.088 -14.153 1.00 74.19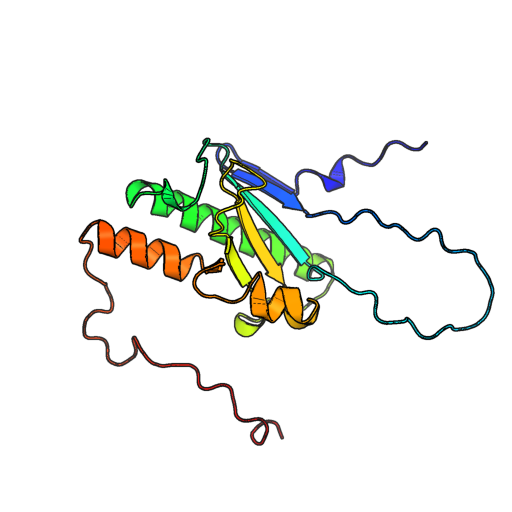 161 PRO A C 1
ATOM 1306 O O . PRO A 1 161 ? -2.935 -20.233 -14.084 1.00 74.19 161 PRO A O 1
ATOM 1309 N N . LEU A 1 162 ? -3.262 -18.041 -14.461 1.00 76.50 162 LEU A N 1
ATOM 1310 C CA . LEU A 1 162 ? -4.666 -18.115 -14.864 1.00 76.50 162 LEU A CA 1
ATOM 1311 C C . LEU A 1 162 ? -4.858 -17.940 -16.377 1.00 76.50 162 LEU A C 1
ATOM 1313 O O . LEU A 1 162 ? -5.993 -17.784 -16.831 1.00 76.50 162 LEU A O 1
ATOM 1317 N N . GLU A 1 163 ? -3.788 -17.958 -17.174 1.00 75.19 163 GLU A N 1
ATOM 1318 C CA . GLU A 1 163 ? -3.891 -17.879 -18.629 1.00 75.19 163 GLU A CA 1
ATOM 1319 C C . GLU A 1 163 ? -4.769 -19.020 -19.173 1.00 75.19 163 GLU A C 1
ATOM 1321 O O . GLU A 1 163 ? -4.549 -20.199 -18.898 1.00 75.19 163 GLU A O 1
ATOM 1326 N N . GLY A 1 164 ? -5.818 -18.658 -19.918 1.00 75.44 164 GLY A N 1
ATOM 1327 C CA . GLY A 1 164 ? -6.808 -19.608 -20.434 1.00 75.44 164 GLY A CA 1
ATOM 1328 C C . GLY A 1 164 ? -7.904 -20.015 -19.440 1.00 75.44 164 GLY A C 1
ATOM 1329 O O . GLY A 1 164 ? -8.785 -20.789 -19.814 1.00 75.44 164 GLY A O 1
ATOM 1330 N N . ASN A 1 165 ? -7.905 -19.493 -18.208 1.00 79.38 165 ASN A N 1
ATOM 1331 C CA . ASN A 1 165 ? -9.015 -19.687 -17.280 1.00 79.38 165 ASN A CA 1
ATOM 1332 C C . ASN A 1 165 ? -10.185 -18.752 -17.650 1.00 79.38 165 ASN A C 1
ATOM 1334 O O . ASN A 1 165 ? -10.025 -17.533 -17.555 1.00 79.38 165 ASN A O 1
ATOM 1338 N N . PRO A 1 166 ? -11.370 -19.279 -18.018 1.00 77.50 166 PRO A N 1
ATOM 1339 C CA . PRO A 1 166 ? -12.524 -18.450 -18.366 1.00 77.50 166 PRO A CA 1
ATOM 1340 C C . PRO A 1 166 ? -13.010 -17.567 -17.209 1.00 77.50 166 PRO A C 1
ATOM 1342 O O . PRO A 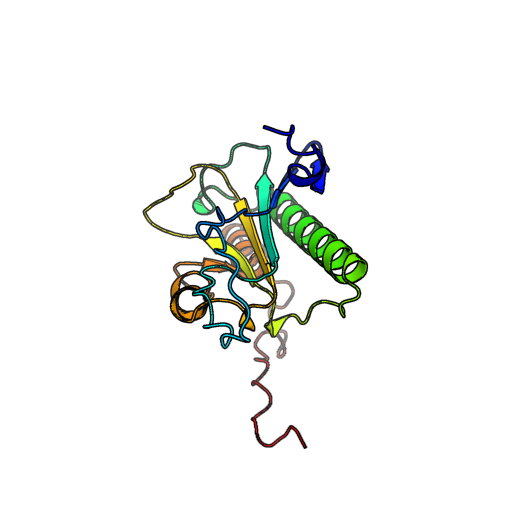1 166 ? -13.613 -16.538 -17.473 1.00 77.50 166 PRO A O 1
ATOM 1345 N N . ALA A 1 167 ? -12.704 -17.924 -15.956 1.00 77.56 167 ALA A N 1
ATOM 1346 C CA . ALA A 1 167 ? -13.080 -17.146 -14.775 1.00 77.56 167 ALA A CA 1
ATOM 1347 C C . ALA A 1 167 ? -12.123 -15.977 -14.462 1.00 77.56 167 ALA A C 1
ATOM 1349 O O . ALA A 1 167 ? -12.306 -15.267 -13.475 1.00 77.56 167 ALA A O 1
ATOM 1350 N N . LYS A 1 168 ? -11.057 -15.785 -15.253 1.00 70.50 168 LYS A N 1
ATOM 1351 C CA . LYS A 1 168 ? -10.055 -14.732 -15.013 1.00 70.50 168 LYS A CA 1
ATOM 1352 C C . LYS A 1 168 ? -10.664 -13.326 -15.064 1.00 70.50 168 LYS A C 1
ATOM 1354 O O . LYS A 1 168 ? -10.278 -12.472 -14.267 1.00 70.50 168 LYS A O 1
ATOM 1359 N N . ASP A 1 169 ? -11.606 -13.122 -15.981 1.00 69.69 169 ASP A N 1
ATOM 1360 C CA . ASP A 1 169 ? -12.261 -11.838 -16.239 1.00 69.69 169 ASP A CA 1
ATOM 1361 C C . ASP A 1 169 ? -13.681 -11.776 -15.660 1.00 69.69 169 ASP A C 1
ATOM 1363 O O . ASP A 1 169 ? -14.443 -10.875 -16.013 1.00 69.69 169 ASP A O 1
ATOM 1367 N N . ASP A 1 170 ? -14.045 -12.711 -14.772 1.00 75.88 170 ASP A N 1
ATOM 1368 C CA . ASP A 1 170 ? -15.323 -12.672 -14.066 1.00 75.88 170 ASP A CA 1
ATOM 1369 C C . ASP A 1 170 ? -15.355 -11.410 -13.194 1.00 75.88 170 ASP A C 1
ATOM 1371 O O . ASP A 1 170 ? -14.846 -11.363 -12.070 1.00 75.88 170 ASP A O 1
ATOM 1375 N N . CYS A 1 171 ? -15.934 -10.336 -13.726 1.00 56.59 171 CYS A N 1
ATOM 1376 C CA . CYS A 1 171 ? -16.255 -9.166 -12.939 1.00 56.59 171 CYS A CA 1
ATOM 1377 C C . CYS A 1 171 ? -17.338 -9.552 -11.930 1.00 56.59 171 CYS A C 1
ATOM 1379 O O . CYS A 1 171 ? -18.387 -10.088 -12.287 1.00 56.59 171 CYS A O 1
ATOM 1381 N N . HIS A 1 172 ? -17.104 -9.248 -10.652 1.00 58.06 172 HIS A N 1
ATOM 1382 C CA . HIS A 1 172 ? -18.190 -9.169 -9.687 1.00 58.06 172 HIS A CA 1
ATOM 1383 C C . HIS A 1 172 ? -19.067 -7.989 -10.102 1.00 58.06 172 HIS A C 1
ATOM 1385 O O . HIS A 1 172 ? -18.822 -6.846 -9.712 1.00 58.06 172 HIS A O 1
ATOM 1391 N N . ASP A 1 173 ? -20.055 -8.255 -10.954 1.00 53.66 173 ASP A N 1
ATOM 1392 C CA . ASP A 1 173 ? -21.145 -7.325 -11.184 1.00 53.66 173 ASP A CA 1
ATOM 1393 C C . ASP A 1 173 ? -21.719 -6.993 -9.809 1.00 53.66 173 ASP A C 1
ATOM 1395 O O . ASP A 1 173 ? -22.170 -7.874 -9.071 1.00 53.66 173 ASP A O 1
ATOM 1399 N N . GLY A 1 174 ? -21.610 -5.720 -9.420 1.00 57.12 174 GLY A N 1
ATOM 1400 C CA . GLY A 1 174 ? -22.136 -5.263 -8.144 1.00 57.12 174 GLY A CA 1
ATOM 1401 C C . GLY A 1 174 ? -23.588 -5.709 -8.037 1.00 57.12 174 GLY A C 1
ATOM 1402 O O . GLY A 1 174 ? -24.362 -5.480 -8.968 1.00 57.12 174 GLY A O 1
ATOM 1403 N N . ILE A 1 175 ? -23.938 -6.371 -6.929 1.00 54.25 175 ILE A N 1
ATOM 1404 C CA . ILE A 1 175 ? -25.296 -6.867 -6.698 1.00 54.25 175 ILE A CA 1
ATOM 1405 C C . ILE A 1 175 ? -26.252 -5.703 -6.973 1.00 54.25 175 ILE A C 1
ATOM 1407 O O . ILE A 1 175 ? -26.142 -4.656 -6.321 1.00 54.25 175 ILE A O 1
ATOM 1411 N N . PRO A 1 176 ? -27.144 -5.819 -7.969 1.00 49.62 176 PRO A N 1
ATOM 1412 C CA . PRO A 1 176 ? -27.975 -4.697 -8.341 1.00 49.62 176 PRO A CA 1
ATOM 1413 C C . PRO A 1 176 ? -28.864 -4.349 -7.147 1.00 49.62 176 PRO A C 1
ATOM 1415 O O . PRO A 1 176 ? -29.381 -5.233 -6.471 1.00 49.62 176 PRO A O 1
ATOM 1418 N N . ALA A 1 177 ? -29.041 -3.053 -6.880 1.00 57.31 177 ALA A N 1
ATOM 1419 C CA . ALA A 1 177 ? -29.682 -2.551 -5.659 1.00 57.31 177 ALA A CA 1
ATOM 1420 C C . ALA A 1 177 ? -31.096 -3.114 -5.386 1.00 57.31 177 ALA A C 1
ATOM 1422 O O . ALA A 1 177 ? -31.595 -2.986 -4.275 1.00 57.31 177 ALA A O 1
ATOM 1423 N N . HIS A 1 178 ? -31.736 -3.746 -6.376 1.00 63.72 178 HIS A N 1
ATOM 1424 C CA . HIS A 1 178 ? -33.028 -4.418 -6.238 1.00 63.72 178 HIS A CA 1
ATOM 1425 C C . HIS A 1 178 ? -32.953 -5.839 -5.645 1.00 63.72 178 HIS A C 1
ATOM 1427 O O . HIS A 1 178 ? -33.996 -6.422 -5.372 1.00 63.72 178 HIS A O 1
ATOM 1433 N N . ALA A 1 179 ? -31.760 -6.416 -5.481 1.00 53.78 179 ALA A N 1
ATOM 1434 C CA . ALA A 1 179 ? -31.561 -7.780 -4.984 1.00 53.78 179 ALA A CA 1
ATOM 1435 C C . ALA A 1 179 ? -31.258 -7.853 -3.473 1.00 53.78 179 ALA A C 1
ATOM 1437 O O . ALA A 1 179 ? -31.024 -8.938 -2.948 1.00 53.78 179 ALA A O 1
ATOM 1438 N N . ILE A 1 180 ? -31.289 -6.718 -2.765 1.00 51.56 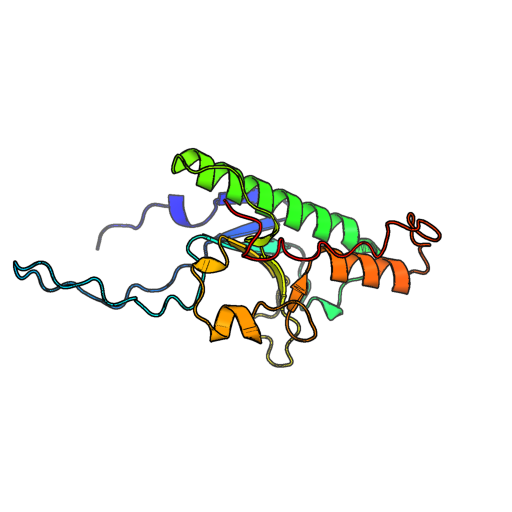180 ILE A N 1
ATOM 1439 C CA . ILE A 1 180 ? -31.281 -6.668 -1.298 1.00 51.56 180 ILE A CA 1
ATOM 1440 C C . ILE A 1 180 ? -32.738 -6.494 -0.854 1.00 51.56 180 ILE A C 1
ATOM 1442 O O . ILE A 1 180 ? -33.277 -5.389 -0.927 1.00 51.56 180 ILE A O 1
ATOM 1446 N N . ALA A 1 181 ? -33.374 -7.605 -0.478 1.00 48.72 181 ALA A N 1
ATOM 1447 C CA . ALA A 1 181 ? -34.711 -7.661 0.115 1.00 48.72 181 ALA A CA 1
ATOM 1448 C C . ALA A 1 181 ? -34.614 -7.934 1.619 1.00 48.72 181 ALA A C 1
ATOM 1450 O O . ALA A 1 181 ? -33.721 -8.723 2.007 1.00 48.72 181 ALA A O 1
#

Sequence (181 aa):
MEPIGEDDFNAYDSFRLQVLRYRQEQEGAAFEGEGEVPRHKRHQTESKHHFLVLSKQHIAKPTDLTAADIPLLEEMERTGRELLREKLKKEGEADTVEDMLRIGFHFTPLLSVHHLHMHVIYPISDMGLISRKITFRPGKVFKSTRELVDQLKEAAGVPDPLEGNPAKDDCHDGIPAHAIA

Foldseek 3Di:
DDDDDPVQAFLDDDPWKTKHWDDDDPPDDDDDDDDPDPPPLDQPQAAPGKMKIFTPPQQQFLVSDALVCLVVLVVSVVVLQVSVQVVCVVVVHDHDDVVQWAWWGFDDPDCPGRTDIIITGGRLVSHHPCCSPPQRDDDRGIHHSVRSNVVNCVVVVNDDPCVVPPCPPVDPPPPPPVPPD